Protein AF-X1GKT1-F1 (afdb_monomer_lite)

Secondary structure (DSSP, 8-state):
-HHHHHHHHHHHHHHHHT-HHHHHHHHHHHHHHSPBPTTT-SBPPEEEEESSHHHHHHHHHHHHHHHHHHSTTT-SS-SEEE--TTSTTHHHHHHHHHTT-TTSB-SSSTT---BS--EEEESSTTSSS---TT--EEEEES----HHHHHHHHHTTS---EEEEEEE-TTSPEEEEEEE----EEEESS-HHHIIIII--TT---PPPP--------PPPP-------------S--------TT--HHHHHHHHHHHHHHHH-HHHHHHH--

Radius of gyration: 21.78 Å; chains: 1; bounding box: 45×60×72 Å

Foldseek 3Di:
DVVVVVVVVQVVVVVVVVALLVLLLVLVVCLVPADADPVQRHHFAEEEAAQDLVRLVSNLVSNQVVCCVVPPPFDDSQQEDEQEPPDPCSVVQLQCQLQQQRVHHGPRDPQFRHHSHRYYYYNQPQLDDGARQRHQEYEYNHDDDDLSSVCSSVVSFPHKDWRWDWDADPVRDIDIDIDIDPGHYYHYPPCNLVCLQPPDDLVDDDDDDPPDDDDDDDDDDDDDDDDHDPDDDDPPDDDDDDADPVGGPSVVSVVVVVVVVCVVDPVNVVVVVD

Structure (mmCIF, N/CA/C/O backbone):
data_AF-X1GKT1-F1
#
_entry.id   AF-X1GKT1-F1
#
loop_
_atom_site.group_PDB
_atom_site.id
_atom_site.type_symbol
_atom_site.label_atom_id
_atom_site.label_alt_id
_atom_site.label_comp_id
_atom_site.label_asym_id
_atom_site.label_entity_id
_atom_site.label_seq_id
_atom_site.pdbx_PDB_ins_code
_atom_site.Cartn_x
_atom_site.Cartn_y
_atom_site.Cartn_z
_atom_site.occupancy
_atom_site.B_iso_or_equiv
_atom_site.auth_seq_id
_atom_site.auth_comp_id
_atom_site.auth_asym_id
_atom_site.auth_atom_id
_atom_site.pdbx_PDB_model_num
ATOM 1 N N . GLY A 1 1 ? -20.012 2.040 30.438 1.00 34.22 1 GLY A N 1
ATOM 2 C CA . GLY A 1 1 ? -20.998 1.346 29.590 1.00 34.22 1 GLY A CA 1
ATOM 3 C C . GLY A 1 1 ? -20.392 1.064 28.235 1.00 34.22 1 GLY A C 1
ATOM 4 O O . GLY A 1 1 ? -19.672 0.088 28.107 1.00 34.22 1 GLY A O 1
ATOM 5 N N . GLU A 1 2 ? -20.583 1.962 27.268 1.00 31.48 2 GLU A N 1
ATOM 6 C CA . GLU A 1 2 ? -20.135 1.758 25.878 1.00 31.48 2 GLU A CA 1
ATOM 7 C C . GLU A 1 2 ? -18.631 1.995 25.640 1.00 31.48 2 GLU A C 1
ATOM 9 O O . GLU A 1 2 ? -18.023 1.291 24.837 1.00 31.48 2 GLU A O 1
ATOM 14 N N . GLU A 1 3 ? -17.988 2.934 26.348 1.00 30.09 3 GLU A N 1
ATOM 15 C CA . GLU A 1 3 ? -16.526 3.128 26.246 1.00 30.09 3 GLU A CA 1
ATOM 16 C C . GLU A 1 3 ? -15.740 1.931 26.797 1.00 30.09 3 GLU A C 1
ATOM 18 O O . GLU A 1 3 ? -14.730 1.522 26.219 1.00 30.09 3 GLU A O 1
ATOM 23 N N . GLU A 1 4 ? -16.223 1.322 27.882 1.00 27.05 4 GLU A N 1
ATOM 24 C CA . GLU A 1 4 ? -15.632 0.102 28.435 1.00 27.05 4 GLU A CA 1
ATOM 25 C C . GLU A 1 4 ? -15.823 -1.084 27.487 1.00 27.05 4 GLU A C 1
ATOM 27 O O . GLU A 1 4 ? -14.862 -1.814 27.263 1.00 27.05 4 GLU A O 1
ATOM 32 N N . GLU A 1 5 ? -16.993 -1.240 26.854 1.00 31.14 5 GLU A N 1
ATOM 33 C CA . GLU A 1 5 ? -17.226 -2.287 25.847 1.00 31.14 5 GLU A CA 1
ATOM 34 C C . GLU A 1 5 ? -16.368 -2.103 24.591 1.00 31.14 5 GLU A C 1
ATOM 36 O O . GLU A 1 5 ? -15.750 -3.072 24.148 1.00 31.14 5 GLU A O 1
ATOM 41 N N . LYS A 1 6 ? -16.243 -0.878 24.053 1.00 39.00 6 LYS A N 1
ATOM 42 C CA . LYS A 1 6 ? -15.355 -0.571 22.912 1.00 39.00 6 LYS A CA 1
ATOM 43 C C . LYS A 1 6 ? -13.894 -0.890 23.245 1.00 39.00 6 LYS A C 1
ATOM 45 O O . LYS A 1 6 ? -13.207 -1.541 22.457 1.00 39.00 6 LYS A O 1
ATOM 50 N N . THR A 1 7 ? -13.437 -0.517 24.442 1.00 36.69 7 THR A N 1
ATOM 51 C CA . THR A 1 7 ? -12.064 -0.779 24.907 1.00 36.69 7 THR A CA 1
ATOM 52 C C . THR A 1 7 ? -11.816 -2.271 25.164 1.00 36.69 7 THR A C 1
ATOM 54 O O . THR A 1 7 ? -10.719 -2.776 24.907 1.00 36.69 7 THR A O 1
ATOM 57 N N . TYR A 1 8 ? -12.820 -3.000 25.659 1.00 32.75 8 TYR A N 1
ATOM 58 C CA . TYR A 1 8 ? -12.739 -4.441 25.914 1.00 32.75 8 TYR A CA 1
ATOM 59 C C . TYR A 1 8 ? -12.734 -5.245 24.605 1.00 32.75 8 TYR A C 1
ATOM 61 O O . TYR A 1 8 ? -11.872 -6.105 24.420 1.00 32.75 8 TYR A O 1
ATOM 69 N N . PHE A 1 9 ? -13.605 -4.896 23.648 1.00 45.38 9 PHE A N 1
ATOM 70 C CA . PHE A 1 9 ? -13.608 -5.473 22.298 1.00 45.38 9 PHE A CA 1
ATOM 71 C C . PHE A 1 9 ? -12.284 -5.226 21.570 1.00 45.38 9 PHE A C 1
ATOM 73 O O . PHE A 1 9 ? -11.732 -6.149 20.971 1.00 45.38 9 PHE A O 1
ATOM 80 N N . GLN A 1 10 ? -11.737 -4.012 21.664 1.00 48.56 10 GLN A N 1
ATOM 81 C CA . GLN A 1 10 ? -10.450 -3.664 21.068 1.00 48.56 10 GLN A CA 1
ATOM 82 C C . GLN A 1 10 ? -9.305 -4.519 21.640 1.00 48.56 10 GLN A C 1
ATOM 84 O O . GLN A 1 10 ? -8.521 -5.091 20.881 1.00 48.56 10 GLN A O 1
ATOM 89 N N . LYS A 1 11 ? -9.245 -4.689 22.968 1.00 49.41 11 LYS A N 1
ATOM 90 C CA . LYS A 1 11 ? -8.195 -5.476 23.640 1.00 49.41 11 LYS A CA 1
ATOM 91 C C . LYS A 1 11 ? -8.243 -6.968 23.303 1.00 49.41 11 LYS A C 1
ATOM 93 O O . LYS A 1 11 ? -7.186 -7.579 23.133 1.00 49.41 11 LYS A O 1
ATOM 98 N N . ASP A 1 12 ? -9.429 -7.562 23.186 1.00 50.38 12 ASP A N 1
ATOM 99 C CA . ASP A 1 12 ? -9.563 -8.988 22.861 1.00 50.38 12 ASP A CA 1
ATOM 100 C C . ASP A 1 12 ? -9.322 -9.297 21.373 1.00 50.38 12 ASP A C 1
ATOM 102 O O . ASP A 1 12 ? -8.771 -10.355 21.043 1.00 50.38 12 ASP A O 1
ATOM 106 N N . PHE A 1 13 ? -9.652 -8.368 20.467 1.00 55.66 13 PHE A N 1
ATOM 107 C CA . PHE A 1 13 ? -9.314 -8.488 19.042 1.00 55.66 13 PHE A CA 1
ATOM 108 C C . PHE A 1 13 ? -7.816 -8.320 18.785 1.00 55.66 13 PHE A C 1
ATOM 110 O O . PHE A 1 13 ? -7.226 -9.125 18.060 1.00 55.66 13 PHE A O 1
ATOM 117 N N . GLU A 1 14 ? -7.178 -7.337 19.427 1.00 54.72 14 GLU A N 1
ATOM 118 C CA . GLU A 1 14 ? -5.726 -7.168 19.361 1.00 54.72 14 GLU A CA 1
ATOM 119 C C . GLU A 1 14 ? -5.010 -8.422 19.895 1.00 54.72 14 GLU A C 1
ATOM 121 O O . GLU A 1 14 ? -4.092 -8.924 19.245 1.00 54.72 14 GLU A O 1
ATOM 126 N N . ARG A 1 15 ? -5.495 -9.019 20.999 1.00 53.88 15 ARG A N 1
ATOM 127 C CA . ARG A 1 15 ? -4.959 -10.264 21.592 1.00 53.88 15 ARG A CA 1
ATOM 128 C C . ARG A 1 15 ? -4.928 -11.462 20.640 1.00 53.88 15 ARG A C 1
ATOM 130 O O . ARG A 1 15 ? -3.944 -12.202 20.656 1.00 53.88 15 ARG A O 1
ATOM 137 N N . LYS A 1 16 ? -5.956 -11.670 19.809 1.00 52.88 16 LYS A N 1
ATOM 138 C CA . LYS A 1 16 ? -6.008 -12.812 18.870 1.00 52.88 16 LYS A CA 1
ATOM 139 C C . LYS A 1 16 ? -4.954 -12.729 17.760 1.00 52.88 16 LYS A C 1
ATOM 141 O O . LYS A 1 16 ? -4.385 -13.757 17.397 1.00 52.88 16 LYS A O 1
ATOM 146 N N . PHE A 1 17 ? -4.629 -11.529 17.281 1.00 55.12 17 PHE A N 1
ATOM 147 C CA . PHE A 1 17 ? -3.660 -11.316 16.195 1.00 55.12 17 PHE A CA 1
ATOM 148 C C . PHE A 1 17 ? -2.211 -11.106 16.668 1.00 55.12 17 PHE A C 1
ATOM 150 O O . PHE A 1 17 ? -1.304 -11.001 15.848 1.00 55.12 17 PHE A O 1
ATOM 157 N N . TYR A 1 18 ? -1.926 -11.164 17.975 1.00 59.66 18 TYR A N 1
ATOM 158 C CA . TYR A 1 18 ? -0.549 -11.413 18.436 1.00 59.66 18 TYR A CA 1
ATOM 159 C C . TYR A 1 18 ? -0.081 -12.848 18.149 1.00 59.66 18 TYR A C 1
ATOM 161 O O . TYR A 1 18 ? 1.118 -13.125 18.244 1.00 59.66 18 TYR A O 1
ATOM 169 N N . SER A 1 19 ? -1.001 -13.750 17.784 1.00 73.38 19 SER A N 1
ATOM 170 C CA . SER A 1 19 ? -0.673 -15.108 17.364 1.00 73.38 19 SER A CA 1
ATOM 171 C C . SER A 1 19 ? 0.151 -15.089 16.079 1.00 73.38 19 SER A C 1
ATOM 173 O O . SER A 1 19 ? -0.310 -14.677 15.013 1.00 73.38 19 SER A O 1
ATOM 175 N N . GLU A 1 20 ? 1.378 -15.593 16.176 1.00 79.50 20 GLU A N 1
ATOM 176 C CA . GLU A 1 20 ? 2.305 -15.725 15.053 1.00 79.50 20 GLU A CA 1
ATOM 177 C C . GLU A 1 20 ? 1.688 -16.517 13.890 1.00 79.50 20 GLU A C 1
ATOM 179 O O . GLU A 1 20 ? 1.839 -16.148 12.727 1.00 79.50 20 GLU A O 1
ATOM 184 N N . LYS A 1 21 ? 0.911 -17.561 14.209 1.00 83.44 21 LYS A N 1
ATOM 185 C CA . LYS A 1 21 ? 0.227 -18.403 13.222 1.00 83.44 21 LYS A CA 1
ATOM 186 C C . LYS A 1 21 ? -0.778 -17.605 12.394 1.00 83.44 21 LYS A C 1
ATOM 188 O O . LYS A 1 21 ? -0.824 -17.774 11.180 1.00 83.44 21 LYS A O 1
ATOM 193 N N . THR A 1 22 ? -1.556 -16.736 13.034 1.00 84.62 22 THR A N 1
ATOM 194 C CA . THR A 1 22 ? -2.567 -15.926 12.348 1.00 84.62 22 THR A CA 1
ATOM 195 C C . THR A 1 22 ? -1.899 -14.918 11.418 1.00 84.62 22 THR A C 1
ATOM 197 O O . THR A 1 22 ? -2.233 -14.865 10.238 1.00 84.62 22 THR A O 1
ATOM 200 N N . ASN A 1 23 ? -0.877 -14.205 11.900 1.00 89.81 23 ASN A N 1
ATOM 201 C CA . ASN A 1 23 ? -0.109 -13.259 11.081 1.00 89.81 23 ASN A CA 1
ATOM 202 C C . ASN A 1 23 ? 0.565 -13.932 9.884 1.00 89.81 23 ASN A C 1
ATOM 204 O O . ASN A 1 23 ? 0.586 -13.376 8.786 1.00 89.81 23 ASN A O 1
ATOM 208 N N . ARG A 1 24 ? 1.048 -15.164 10.065 1.00 91.38 24 ARG A N 1
ATOM 209 C CA . ARG A 1 24 ? 1.601 -15.963 8.974 1.00 91.38 24 ARG A CA 1
ATOM 210 C C . ARG A 1 24 ? 0.553 -16.278 7.909 1.00 91.38 24 ARG A C 1
ATOM 212 O O . ARG A 1 24 ? 0.827 -16.065 6.732 1.00 91.38 24 ARG A O 1
ATOM 219 N N . THR A 1 25 ? -0.640 -16.716 8.312 1.00 90.44 25 THR A N 1
ATOM 220 C CA . THR A 1 25 ? -1.766 -16.957 7.394 1.00 90.44 25 THR A CA 1
ATOM 221 C C . THR A 1 25 ? -2.161 -15.683 6.645 1.00 90.44 25 THR A C 1
ATOM 223 O O . THR A 1 25 ? -2.368 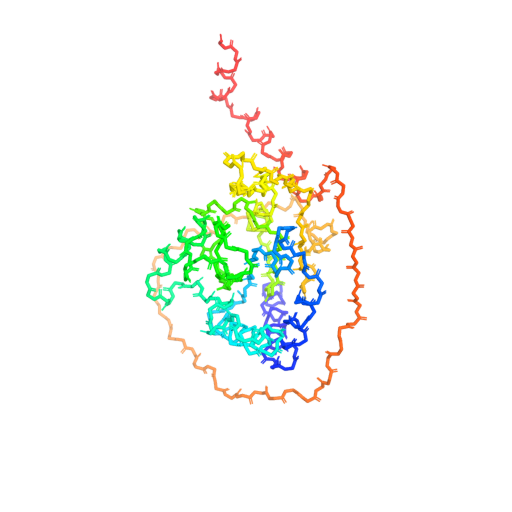-15.733 5.432 1.00 90.44 25 THR A O 1
ATOM 226 N N . LEU A 1 26 ? -2.215 -14.533 7.329 1.00 91.25 26 LEU A N 1
ATOM 227 C CA . LEU A 1 26 ? -2.498 -13.242 6.694 1.00 91.25 26 LEU A CA 1
ATOM 228 C C . LEU A 1 26 ? -1.459 -12.894 5.623 1.00 91.25 26 LEU A C 1
ATOM 230 O O . LEU A 1 26 ? -1.821 -12.554 4.498 1.00 91.25 26 LEU A O 1
ATOM 234 N N . CYS A 1 27 ? -0.170 -13.017 5.954 1.00 94.69 27 CYS A N 1
ATOM 235 C CA . CYS A 1 27 ? 0.924 -12.733 5.024 1.00 94.69 27 CYS A CA 1
ATOM 236 C C . CYS A 1 27 ? 0.896 -13.666 3.806 1.00 94.69 27 CYS A C 1
ATOM 238 O O . CYS A 1 27 ? 1.071 -13.207 2.681 1.00 94.69 27 CYS A O 1
ATOM 240 N N . GLN A 1 28 ? 0.647 -14.963 4.014 1.00 93.94 28 GLN A N 1
ATOM 241 C CA . GLN A 1 28 ? 0.515 -15.935 2.923 1.00 93.94 28 GLN A CA 1
ATOM 242 C C . GLN A 1 28 ? -0.663 -15.590 2.011 1.00 93.94 28 GLN A C 1
ATOM 244 O O . GLN A 1 28 ? -0.495 -15.498 0.800 1.00 93.94 28 GLN A O 1
ATOM 249 N N . THR A 1 29 ? -1.823 -15.298 2.598 1.00 93.25 29 THR A N 1
ATOM 250 C CA . THR A 1 29 ? -3.032 -14.926 1.848 1.00 93.25 29 THR A CA 1
ATOM 251 C C . THR A 1 29 ? -2.813 -13.664 1.023 1.00 93.25 29 THR A C 1
ATOM 253 O O . THR A 1 29 ? -3.195 -13.613 -0.146 1.00 93.25 29 THR A O 1
ATOM 256 N N . PHE A 1 30 ? -2.158 -12.657 1.607 1.00 96.00 30 PHE A N 1
ATOM 257 C CA . PHE A 1 30 ? -1.770 -11.447 0.893 1.00 96.00 30 PHE A CA 1
ATOM 258 C C . PHE A 1 30 ? -0.879 -11.777 -0.314 1.00 96.00 30 PHE A C 1
ATOM 260 O O . PHE A 1 30 ? -1.222 -11.400 -1.430 1.00 96.00 30 PHE A O 1
ATOM 267 N N . LEU A 1 31 ? 0.213 -12.526 -0.127 1.00 95.00 31 LEU A N 1
ATOM 268 C CA . LEU A 1 31 ? 1.138 -12.865 -1.218 1.00 95.00 31 LEU A CA 1
ATOM 269 C C . LEU A 1 31 ? 0.480 -13.697 -2.330 1.00 95.00 31 LEU A C 1
ATOM 271 O O . LEU A 1 31 ? 0.786 -13.503 -3.503 1.00 95.00 31 LEU A O 1
ATOM 275 N N . GLU A 1 32 ? -0.439 -14.599 -1.985 1.00 94.19 32 GLU A N 1
ATOM 276 C CA . GLU A 1 32 ? -1.143 -15.453 -2.951 1.00 94.19 32 GLU A CA 1
ATOM 277 C C . GLU A 1 32 ? -2.168 -14.692 -3.800 1.00 94.19 32 GLU A C 1
ATOM 279 O O . GLU A 1 32 ? -2.423 -15.058 -4.950 1.00 94.19 32 GLU A O 1
ATOM 284 N N . LYS A 1 33 ? -2.800 -13.660 -3.233 1.00 95.06 33 LYS A N 1
ATOM 285 C CA . LYS A 1 33 ? -3.954 -12.979 -3.842 1.00 95.06 33 LYS A CA 1
ATOM 286 C C . LYS A 1 33 ? -3.663 -11.557 -4.307 1.00 95.06 33 LYS A C 1
ATOM 288 O O . LYS A 1 33 ? -4.510 -10.983 -5.005 1.00 95.06 33 LYS A O 1
ATOM 293 N N . ALA A 1 34 ? -2.524 -10.991 -3.921 1.00 96.88 34 ALA A N 1
ATOM 294 C CA . ALA A 1 34 ? -2.100 -9.659 -4.320 1.00 96.88 34 ALA A CA 1
ATOM 295 C C . ALA A 1 34 ? -2.051 -9.528 -5.845 1.00 96.88 34 ALA A C 1
ATOM 297 O O . ALA A 1 34 ? -1.655 -10.441 -6.573 1.00 96.88 34 ALA A O 1
ATOM 298 N N . LEU A 1 35 ? -2.460 -8.357 -6.327 1.00 97.25 35 LEU A N 1
ATOM 299 C CA . LEU A 1 35 ? -2.191 -7.946 -7.691 1.00 97.25 35 LEU A CA 1
ATOM 300 C C . LEU A 1 35 ? -0.686 -7.851 -7.894 1.00 97.25 35 LEU A C 1
ATOM 302 O O . LEU A 1 35 ? 0.062 -7.399 -7.019 1.00 97.25 35 LEU A O 1
ATOM 306 N N . LYS A 1 36 ? -0.273 -8.289 -9.073 1.00 97.00 36 LYS A N 1
ATOM 307 C CA . LYS A 1 36 ? 1.110 -8.283 -9.516 1.00 97.00 36 LYS A CA 1
ATOM 308 C C . LYS A 1 36 ? 1.381 -7.039 -10.342 1.00 97.00 36 LYS A C 1
ATOM 310 O O . LYS A 1 36 ? 0.466 -6.492 -10.956 1.00 97.00 36 LYS A O 1
ATOM 315 N N . ASP A 1 37 ? 2.632 -6.612 -10.343 1.00 96.25 37 ASP A N 1
ATOM 316 C CA . ASP A 1 37 ? 3.121 -5.620 -11.286 1.00 96.25 37 ASP A CA 1
ATOM 317 C C . ASP A 1 37 ? 2.907 -6.154 -12.714 1.00 96.25 37 ASP A C 1
ATOM 319 O O . ASP A 1 37 ? 3.326 -7.281 -13.004 1.00 96.25 37 ASP A O 1
ATOM 323 N N . PRO A 1 38 ? 2.215 -5.411 -13.592 1.00 95.50 38 PRO A N 1
ATOM 324 C CA . PRO A 1 38 ? 1.858 -5.915 -14.913 1.00 95.50 38 PRO A CA 1
ATOM 325 C C . PRO A 1 38 ? 3.066 -6.093 -15.839 1.00 95.50 38 PRO A C 1
ATOM 327 O O . PRO A 1 38 ? 2.970 -6.854 -16.798 1.00 95.50 38 PRO A O 1
ATOM 330 N N . LEU A 1 39 ? 4.188 -5.420 -15.564 1.00 94.44 39 LEU A N 1
ATOM 331 C CA . LEU A 1 39 ? 5.384 -5.461 -16.404 1.00 94.44 39 LEU A CA 1
ATOM 332 C C . LEU A 1 39 ? 6.403 -6.498 -15.922 1.00 94.44 39 LEU A C 1
ATOM 334 O O . LEU A 1 39 ? 7.129 -7.060 -16.742 1.00 94.44 39 LEU A O 1
ATOM 338 N N . THR A 1 40 ? 6.471 -6.769 -14.614 1.00 94.19 40 THR A N 1
ATOM 339 C CA . THR A 1 40 ? 7.451 -7.717 -14.046 1.00 94.19 40 THR A CA 1
ATOM 340 C C . THR A 1 40 ? 6.853 -9.019 -13.524 1.00 94.19 40 THR A C 1
ATOM 342 O O . THR A 1 40 ? 7.574 -10.002 -13.360 1.00 94.19 40 THR A O 1
ATOM 345 N N . GLY A 1 41 ? 5.551 -9.055 -13.232 1.00 93.69 41 GLY A N 1
ATOM 346 C CA . GLY A 1 41 ? 4.884 -10.208 -12.623 1.00 93.69 41 GLY A CA 1
ATOM 347 C C . GLY A 1 41 ? 5.237 -10.449 -11.147 1.00 93.69 41 GLY A C 1
ATOM 348 O O . GLY A 1 41 ? 4.752 -11.420 -10.554 1.00 93.69 41 GLY A O 1
ATOM 349 N N . GLU A 1 42 ? 6.054 -9.589 -10.531 1.00 94.69 42 GLU A N 1
ATOM 350 C CA . GLU A 1 42 ? 6.296 -9.597 -9.085 1.00 94.69 42 GLU A CA 1
ATOM 351 C C . GLU A 1 42 ? 5.093 -9.006 -8.330 1.00 94.69 42 GLU A C 1
ATOM 353 O O . GLU A 1 42 ? 4.163 -8.484 -8.942 1.00 94.69 42 GLU A O 1
ATOM 358 N N . ILE A 1 43 ? 5.066 -9.080 -6.997 1.00 97.25 43 ILE A N 1
ATOM 359 C CA . ILE A 1 43 ? 3.984 -8.453 -6.218 1.00 97.25 43 ILE A CA 1
ATOM 360 C C . ILE A 1 43 ? 3.939 -6.949 -6.519 1.00 97.25 43 ILE A C 1
ATOM 362 O O . ILE A 1 43 ? 4.959 -6.266 -6.473 1.00 97.25 43 ILE A O 1
ATOM 366 N N . GLY A 1 44 ? 2.761 -6.417 -6.842 1.00 97.00 44 GLY A N 1
ATOM 367 C CA . GLY A 1 44 ? 2.567 -4.985 -7.058 1.00 97.00 44 GLY A CA 1
ATOM 368 C C . GLY A 1 44 ? 2.916 -4.175 -5.809 1.00 97.00 44 GLY A C 1
ATOM 369 O O . GLY A 1 44 ? 2.852 -4.702 -4.695 1.00 97.00 44 GLY A O 1
ATOM 370 N N . LYS A 1 45 ? 3.267 -2.893 -5.954 1.00 97.31 45 LYS A N 1
ATOM 371 C CA . LYS A 1 45 ? 3.566 -2.069 -4.775 1.00 97.31 45 LYS A CA 1
ATOM 372 C C . LYS A 1 45 ? 2.379 -2.021 -3.826 1.00 97.31 45 LYS A C 1
ATOM 374 O O . LYS A 1 45 ? 1.226 -1.877 -4.240 1.00 97.31 45 LYS A O 1
ATOM 379 N N . SER A 1 46 ? 2.688 -2.202 -2.550 1.00 97.88 46 SER A N 1
ATOM 380 C CA . SER A 1 46 ? 1.701 -2.491 -1.527 1.00 97.88 46 SER A CA 1
ATOM 381 C C . SER A 1 46 ? 1.986 -1.750 -0.231 1.00 97.88 46 SER A C 1
ATOM 383 O O . SER A 1 46 ? 3.144 -1.589 0.157 1.00 97.88 46 SER A O 1
ATOM 385 N N . ILE A 1 47 ? 0.927 -1.346 0.467 1.00 97.25 47 ILE A N 1
ATOM 386 C CA . ILE A 1 47 ? 1.020 -0.766 1.813 1.00 97.25 47 ILE A CA 1
ATOM 387 C C . ILE A 1 47 ? 0.199 -1.622 2.771 1.00 97.25 47 ILE A C 1
ATOM 389 O O . ILE A 1 47 ? -0.966 -1.921 2.505 1.00 97.25 47 ILE A O 1
ATOM 393 N N . ILE A 1 48 ? 0.803 -2.007 3.892 1.00 97.06 48 ILE A N 1
ATOM 394 C CA . ILE A 1 48 ? 0.148 -2.765 4.958 1.00 97.06 48 ILE A CA 1
ATOM 395 C C . ILE A 1 48 ? 0.068 -1.895 6.208 1.00 97.06 48 ILE A C 1
ATOM 397 O O . ILE A 1 48 ? 1.089 -1.417 6.701 1.00 97.06 48 ILE A O 1
ATOM 401 N N . PHE A 1 49 ? -1.142 -1.717 6.729 1.00 94.56 49 PHE A N 1
ATOM 402 C CA . PHE A 1 49 ? -1.423 -0.957 7.940 1.00 94.56 49 PHE A CA 1
ATOM 403 C C . PHE A 1 49 ? -1.587 -1.902 9.132 1.00 94.56 49 PHE A C 1
ATOM 405 O O . PHE A 1 49 ? -2.552 -2.662 9.215 1.00 94.56 49 PHE A O 1
ATOM 412 N N . CYS A 1 50 ? -0.644 -1.846 10.067 1.00 92.62 50 CYS A N 1
ATOM 413 C CA . CYS A 1 50 ? -0.577 -2.681 11.261 1.00 92.62 50 CYS A CA 1
ATOM 414 C C . CYS A 1 50 ? -1.012 -1.923 12.522 1.00 92.62 50 CYS A C 1
ATOM 416 O O . CYS A 1 50 ? -0.945 -0.698 12.600 1.00 92.62 50 CYS A O 1
ATOM 418 N N . VAL A 1 51 ? -1.410 -2.679 13.548 1.00 88.75 51 VAL A N 1
ATOM 419 C CA . VAL A 1 51 ? -1.876 -2.150 14.848 1.00 88.75 51 VAL A CA 1
ATOM 420 C C . VAL A 1 51 ? -0.799 -1.343 15.586 1.00 88.75 51 VAL A C 1
ATOM 422 O O . VAL A 1 51 ? -1.082 -0.295 16.155 1.00 88.75 51 VAL A O 1
ATOM 425 N N . SER A 1 52 ? 0.443 -1.830 15.597 1.00 89.62 52 SER A N 1
ATOM 426 C CA . SER A 1 52 ? 1.549 -1.239 16.358 1.00 89.62 52 SER A CA 1
ATOM 427 C C . SER A 1 52 ? 2.878 -1.399 15.627 1.00 89.62 52 SER A C 1
ATOM 429 O O . SER A 1 52 ? 2.992 -2.200 14.700 1.00 89.62 52 SER A O 1
ATOM 431 N N . GLN A 1 53 ? 3.906 -0.669 16.065 1.00 90.69 53 GLN A N 1
ATOM 432 C CA . GLN A 1 53 ? 5.254 -0.760 15.490 1.00 90.69 53 GLN A CA 1
ATOM 433 C C . GLN A 1 53 ? 5.847 -2.167 15.655 1.00 90.69 53 GLN A C 1
ATOM 435 O O . GLN A 1 53 ? 6.428 -2.711 14.722 1.00 90.69 53 GLN A O 1
ATOM 440 N N . ASN A 1 54 ? 5.613 -2.807 16.805 1.00 90.81 54 ASN A N 1
ATOM 441 C CA . ASN A 1 54 ? 6.034 -4.190 17.042 1.00 90.81 54 ASN A CA 1
ATOM 442 C C . ASN A 1 54 ? 5.323 -5.167 16.101 1.00 90.81 54 ASN A C 1
ATOM 444 O O . ASN A 1 54 ? 5.932 -6.116 15.611 1.00 90.81 54 ASN A O 1
ATOM 448 N N . HIS A 1 55 ? 4.035 -4.939 15.833 1.00 90.75 55 HIS A N 1
ATOM 449 C CA . HIS A 1 55 ? 3.301 -5.738 14.859 1.00 90.75 55 HIS A CA 1
ATOM 450 C C . HIS A 1 55 ? 3.855 -5.520 13.441 1.00 90.75 55 HIS A C 1
ATOM 452 O O . HIS A 1 55 ? 4.131 -6.495 12.748 1.00 90.75 55 HIS A O 1
ATOM 458 N N . ALA A 1 56 ? 4.115 -4.268 13.050 1.00 94.00 56 ALA A N 1
ATOM 459 C CA . ALA A 1 56 ? 4.719 -3.936 11.762 1.00 94.00 56 ALA A CA 1
ATOM 460 C C . ALA A 1 56 ? 6.083 -4.619 11.566 1.00 94.00 56 ALA A C 1
ATOM 462 O O . ALA A 1 56 ? 6.339 -5.181 10.502 1.00 94.00 56 ALA A O 1
ATOM 463 N N . SER A 1 57 ? 6.923 -4.648 12.602 1.00 94.62 57 SER A N 1
ATOM 464 C CA . SER A 1 57 ? 8.213 -5.347 12.583 1.00 94.62 57 SER A CA 1
ATOM 465 C C . SER A 1 57 ? 8.052 -6.849 12.322 1.00 94.62 57 SER A C 1
ATOM 467 O O . SER A 1 57 ? 8.668 -7.392 11.404 1.00 94.62 57 SER A O 1
ATOM 469 N N . LYS A 1 58 ? 7.140 -7.515 13.047 1.00 94.25 58 LYS A N 1
ATOM 470 C CA . LYS A 1 58 ? 6.854 -8.950 12.863 1.00 94.25 58 LYS A CA 1
ATOM 471 C C . LYS A 1 58 ? 6.341 -9.267 11.458 1.00 94.25 58 LYS A C 1
ATOM 473 O O . LYS A 1 58 ? 6.812 -10.214 10.839 1.00 94.25 58 LYS A O 1
ATOM 478 N N . ILE A 1 59 ? 5.400 -8.474 10.946 1.00 95.81 59 ILE A N 1
ATOM 479 C CA . ILE A 1 59 ? 4.855 -8.650 9.591 1.00 95.81 59 ILE A CA 1
ATOM 480 C C . ILE A 1 59 ? 5.944 -8.436 8.538 1.00 95.81 59 ILE A C 1
ATOM 482 O O . ILE A 1 59 ? 6.066 -9.235 7.613 1.00 95.81 59 ILE A O 1
ATOM 486 N N . THR A 1 60 ? 6.786 -7.415 8.712 1.00 97.06 60 THR A N 1
ATOM 487 C C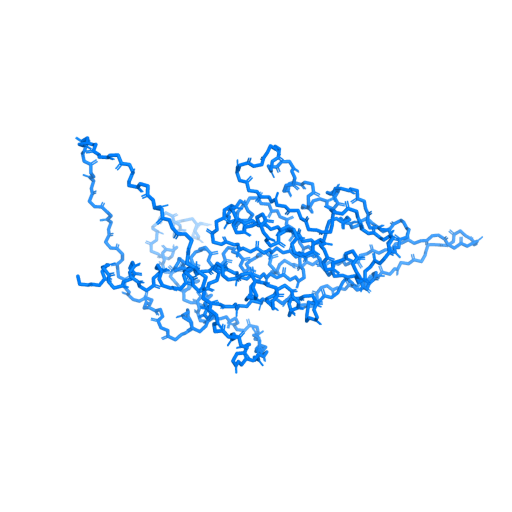A . THR A 1 60 ? 7.935 -7.150 7.833 1.00 97.06 60 THR A CA 1
ATOM 488 C C . THR A 1 60 ? 8.877 -8.349 7.781 1.00 97.06 60 THR A C 1
ATOM 490 O O . THR A 1 60 ? 9.256 -8.791 6.696 1.00 97.06 60 THR A O 1
ATOM 493 N N . GLN A 1 61 ? 9.222 -8.917 8.938 1.00 96.44 61 GLN A N 1
ATOM 494 C CA . GLN A 1 61 ? 10.065 -10.107 9.010 1.00 96.44 61 GLN A CA 1
ATOM 495 C C . GLN A 1 61 ? 9.415 -11.300 8.293 1.00 96.44 61 GLN A C 1
ATOM 497 O O . GLN A 1 61 ? 10.033 -11.896 7.412 1.00 96.44 61 GLN A O 1
ATOM 502 N N . MET A 1 62 ? 8.154 -11.613 8.608 1.00 95.88 62 MET A N 1
ATOM 503 C CA . MET A 1 62 ? 7.438 -12.744 8.004 1.00 95.88 62 MET A CA 1
ATOM 504 C C . MET A 1 62 ? 7.336 -12.625 6.481 1.00 95.88 62 MET A C 1
ATOM 506 O O . MET A 1 62 ? 7.531 -13.611 5.771 1.00 95.88 62 MET A O 1
ATOM 510 N N . LEU A 1 63 ? 7.047 -11.430 5.964 1.00 97.38 63 LEU A N 1
ATOM 511 C CA . LEU A 1 63 ? 6.966 -11.192 4.525 1.00 97.38 63 LEU A CA 1
ATOM 512 C C . LEU A 1 63 ? 8.313 -11.385 3.840 1.00 97.38 63 LEU A C 1
ATOM 514 O O . LEU A 1 63 ? 8.353 -12.008 2.785 1.00 97.38 63 LEU A O 1
ATOM 518 N N . ASN A 1 64 ? 9.407 -10.912 4.438 1.00 97.44 64 ASN A N 1
ATOM 519 C CA . ASN A 1 64 ? 10.743 -11.132 3.887 1.00 97.44 64 ASN A CA 1
ATOM 520 C C . ASN A 1 64 ? 11.137 -12.616 3.908 1.00 97.44 64 ASN A C 1
ATOM 522 O O . ASN A 1 64 ? 11.675 -13.110 2.921 1.00 97.44 64 ASN A O 1
ATOM 526 N N . GLU A 1 65 ? 10.817 -13.358 4.971 1.00 95.81 65 GLU A N 1
ATOM 527 C CA . GLU A 1 65 ? 11.058 -14.807 5.031 1.00 95.81 65 GLU A CA 1
ATOM 528 C C . GLU A 1 65 ? 10.264 -15.577 3.964 1.00 95.81 65 GLU A C 1
ATOM 530 O O . GLU A 1 65 ? 10.777 -16.514 3.348 1.00 95.81 65 GLU A O 1
ATOM 535 N N . LEU A 1 66 ? 9.002 -15.199 3.739 1.00 94.44 66 LEU A N 1
ATOM 536 C CA . LEU A 1 66 ? 8.159 -15.793 2.699 1.00 94.44 66 LEU A CA 1
ATOM 537 C C . LEU A 1 66 ? 8.645 -15.406 1.297 1.00 94.44 66 LEU A C 1
ATOM 539 O O . LEU A 1 66 ? 8.715 -16.265 0.415 1.00 94.44 66 LEU A O 1
ATOM 543 N N . ALA A 1 67 ? 9.026 -14.145 1.094 1.00 94.44 67 ALA A N 1
ATOM 544 C CA . ALA A 1 67 ? 9.547 -13.653 -0.173 1.00 94.44 67 ALA A CA 1
ATOM 545 C C . ALA A 1 67 ? 10.883 -14.306 -0.527 1.00 94.44 67 ALA A C 1
ATOM 547 O O . ALA A 1 67 ? 11.055 -14.713 -1.668 1.00 94.44 67 ALA A O 1
ATOM 548 N N . HIS A 1 68 ? 11.782 -14.498 0.439 1.00 93.62 68 HIS A N 1
ATOM 549 C CA . HIS A 1 68 ? 13.051 -15.193 0.220 1.00 93.62 68 HIS A CA 1
ATOM 550 C C . HIS A 1 68 ? 12.846 -16.635 -0.271 1.00 93.62 68 HIS A C 1
ATOM 552 O O . HIS A 1 68 ? 13.572 -17.098 -1.143 1.00 93.62 68 HIS A O 1
ATOM 558 N N . LYS A 1 69 ? 11.814 -17.325 0.236 1.00 91.88 69 LYS A N 1
ATOM 559 C CA . LYS A 1 69 ? 11.434 -18.676 -0.218 1.00 91.88 69 LYS A CA 1
ATOM 560 C C . LYS A 1 69 ? 10.759 -18.688 -1.589 1.00 91.88 69 LYS A C 1
ATOM 562 O O . LYS A 1 69 ? 10.900 -19.658 -2.321 1.00 91.88 69 LYS A O 1
ATOM 567 N N . THR A 1 70 ? 9.985 -17.654 -1.906 1.00 90.56 70 THR A N 1
ATOM 568 C CA . THR A 1 70 ? 9.182 -17.593 -3.142 1.00 90.56 70 THR A CA 1
ATOM 569 C C . THR A 1 70 ? 9.986 -17.054 -4.327 1.00 90.56 70 THR A C 1
ATOM 571 O O . THR A 1 70 ? 9.794 -17.482 -5.460 1.00 90.56 70 THR A O 1
ATOM 574 N N . TYR A 1 71 ? 10.892 -16.116 -4.063 1.00 91.44 71 TYR A N 1
ATOM 575 C CA . TYR A 1 71 ? 11.669 -15.365 -5.042 1.00 91.44 71 TYR A CA 1
ATOM 576 C C . TYR A 1 71 ? 13.167 -15.538 -4.760 1.00 91.44 71 TYR A C 1
ATOM 578 O O . TYR A 1 71 ? 13.868 -14.599 -4.366 1.00 91.44 71 TYR A O 1
ATOM 586 N N . GLU A 1 72 ? 13.647 -16.769 -4.932 1.00 89.25 72 GLU A N 1
ATOM 587 C CA . GLU A 1 72 ? 15.030 -17.148 -4.644 1.00 89.25 72 GLU A CA 1
ATOM 588 C C . GLU A 1 72 ? 16.028 -16.263 -5.416 1.00 89.25 72 GLU A C 1
ATOM 590 O O . GLU A 1 72 ? 15.908 -16.050 -6.624 1.00 89.25 72 GLU A O 1
ATOM 595 N N . GLY A 1 73 ? 16.993 -15.683 -4.695 1.00 89.44 73 GLY A N 1
ATOM 596 C CA . GLY A 1 73 ? 18.030 -14.814 -5.263 1.00 89.44 73 GLY A CA 1
ATOM 597 C C . GLY A 1 73 ? 17.574 -13.416 -5.710 1.00 89.44 73 GLY A C 1
ATOM 598 O O . GLY A 1 73 ? 18.399 -12.653 -6.209 1.00 89.44 73 GLY A O 1
ATOM 599 N N . LYS A 1 74 ? 16.294 -13.048 -5.539 1.00 91.62 74 LYS A N 1
ATOM 600 C CA . LYS A 1 74 ? 15.769 -11.732 -5.962 1.00 91.62 74 LYS A CA 1
ATOM 601 C C . LYS A 1 74 ? 15.730 -10.692 -4.843 1.00 91.62 74 LYS A C 1
ATOM 603 O O . LYS A 1 74 ? 16.056 -9.530 -5.093 1.00 91.62 74 LYS A O 1
ATOM 608 N N . TYR A 1 75 ? 15.379 -11.111 -3.628 1.00 93.38 75 TYR A N 1
ATOM 609 C CA . TYR A 1 75 ? 15.278 -10.232 -2.458 1.00 93.38 75 TYR A CA 1
ATOM 610 C C . TYR A 1 75 ? 16.225 -10.664 -1.336 1.00 93.38 75 TYR A C 1
ATOM 612 O O . TYR A 1 75 ? 16.442 -11.856 -1.103 1.00 93.38 75 TYR A O 1
ATOM 620 N N . SER A 1 76 ? 16.749 -9.676 -0.614 1.00 91.44 76 SER A N 1
ATOM 621 C CA . SER A 1 76 ? 17.667 -9.837 0.517 1.00 91.44 76 SER A CA 1
ATOM 622 C C . SER A 1 76 ? 17.173 -9.014 1.707 1.00 91.44 76 SER A C 1
ATOM 624 O O . SER A 1 76 ? 17.793 -8.026 2.095 1.00 91.44 76 SER A O 1
ATOM 626 N N . SER A 1 77 ? 16.025 -9.414 2.264 1.00 92.62 77 SER A N 1
ATOM 627 C CA . SER A 1 77 ? 15.322 -8.699 3.347 1.00 92.62 77 SER A CA 1
ATOM 628 C C . SER A 1 77 ? 14.883 -7.271 2.994 1.00 92.62 77 SER A C 1
ATOM 630 O O . SER A 1 77 ? 14.666 -6.441 3.871 1.00 92.62 77 SER A O 1
ATOM 632 N N . ASP A 1 78 ? 14.738 -6.996 1.701 1.00 95.38 78 ASP A N 1
ATOM 633 C CA . ASP A 1 78 ? 14.334 -5.715 1.126 1.00 95.38 78 ASP A CA 1
ATOM 634 C C . ASP A 1 78 ? 12.999 -5.805 0.371 1.00 95.38 78 ASP A C 1
ATOM 636 O O . ASP A 1 78 ? 12.570 -4.828 -0.236 1.00 95.38 78 ASP A O 1
ATOM 640 N N . PHE A 1 79 ? 12.312 -6.952 0.425 1.00 97.56 79 PHE A N 1
ATOM 641 C CA . PHE A 1 79 ? 10.985 -7.124 -0.170 1.00 97.56 79 PHE A CA 1
ATOM 642 C C . PHE A 1 79 ? 9.934 -6.303 0.584 1.00 97.56 79 PHE A C 1
ATOM 644 O O . PHE A 1 79 ? 9.136 -5.583 -0.026 1.00 97.56 79 PHE A O 1
ATOM 651 N N . ALA A 1 80 ? 9.947 -6.418 1.914 1.00 97.88 80 ALA A N 1
ATOM 652 C CA . ALA A 1 80 ? 9.094 -5.661 2.815 1.00 97.88 80 ALA A CA 1
ATOM 653 C C . ALA A 1 80 ? 9.942 -4.782 3.737 1.00 97.88 80 ALA A C 1
ATOM 655 O O . ALA A 1 80 ? 10.949 -5.238 4.276 1.00 97.88 80 ALA A O 1
ATOM 656 N N . VAL A 1 81 ? 9.515 -3.542 3.958 1.00 97.44 81 VAL A N 1
ATOM 657 C CA . VAL A 1 81 ? 10.222 -2.577 4.807 1.00 97.44 81 VAL A CA 1
ATOM 658 C C . VAL A 1 81 ? 9.261 -1.955 5.808 1.00 97.44 81 VAL A C 1
ATOM 660 O O . VAL A 1 81 ? 8.184 -1.478 5.443 1.00 97.44 81 VAL A O 1
ATOM 663 N N . GLN A 1 82 ? 9.675 -1.924 7.074 1.00 96.75 82 GLN A N 1
ATOM 664 C CA . GLN A 1 82 ? 8.952 -1.224 8.125 1.00 96.75 82 GLN A CA 1
ATOM 665 C C . GLN A 1 82 ? 9.171 0.286 7.989 1.00 96.75 82 GLN A C 1
ATOM 667 O O . GLN A 1 82 ? 10.291 0.770 8.115 1.00 96.75 82 GLN A O 1
ATOM 672 N N . VAL A 1 83 ? 8.088 1.034 7.789 1.00 95.12 83 VAL A N 1
ATOM 673 C CA . VAL A 1 83 ? 8.083 2.499 7.707 1.00 95.12 83 VAL A CA 1
ATOM 674 C C . VAL A 1 83 ? 7.213 3.034 8.840 1.00 95.12 83 VAL A C 1
ATOM 676 O O . VAL A 1 83 ? 6.004 3.250 8.699 1.00 95.12 83 VAL A O 1
ATOM 679 N N . THR A 1 84 ? 7.818 3.181 10.016 1.00 93.25 84 THR A N 1
ATOM 680 C CA . THR A 1 84 ? 7.155 3.670 11.232 1.00 93.25 84 THR A CA 1
ATOM 681 C C . THR A 1 84 ? 7.994 4.734 11.915 1.00 93.25 84 THR A C 1
ATOM 683 O O . THR A 1 84 ? 9.202 4.761 11.738 1.00 93.25 84 THR A O 1
ATOM 686 N N . SER A 1 85 ? 7.376 5.563 12.756 1.00 88.69 85 SER A N 1
ATOM 687 C CA . SER A 1 85 ? 8.044 6.706 13.400 1.00 88.69 85 SER A CA 1
ATOM 688 C C . SER A 1 85 ? 9.232 6.343 14.296 1.00 88.69 85 SER A C 1
ATOM 690 O O . SER A 1 85 ? 10.039 7.206 14.609 1.00 88.69 85 SER A O 1
ATOM 692 N N . SER A 1 86 ? 9.343 5.082 14.714 1.00 87.62 86 SER A N 1
ATOM 693 C CA . SER A 1 86 ? 10.489 4.549 15.456 1.00 87.62 86 SER A CA 1
ATOM 694 C C . SER A 1 86 ? 11.701 4.192 14.595 1.00 87.62 86 SER A C 1
ATOM 696 O O . SER A 1 86 ? 12.747 3.872 15.150 1.00 87.62 86 SER A O 1
ATOM 698 N N . ILE A 1 87 ? 11.547 4.144 13.271 1.00 90.31 87 ILE A N 1
ATOM 699 C CA . ILE A 1 87 ? 12.619 3.804 12.339 1.00 90.31 87 ILE A CA 1
ATOM 700 C C . ILE A 1 87 ? 13.327 5.097 11.944 1.00 90.31 87 ILE A C 1
ATOM 702 O O . ILE A 1 87 ? 12.684 6.084 11.578 1.00 90.31 87 ILE A O 1
ATOM 706 N N . GLU A 1 88 ? 14.652 5.086 12.037 1.00 91.38 88 GLU A N 1
ATOM 707 C CA . GLU A 1 88 ? 15.489 6.181 11.555 1.00 91.38 88 GLU A CA 1
ATOM 708 C C . GLU A 1 88 ? 15.251 6.393 10.053 1.00 91.38 88 GLU A C 1
ATOM 710 O O . GLU A 1 88 ? 15.038 5.441 9.306 1.00 91.38 88 GLU A O 1
ATOM 715 N N . ASP A 1 89 ? 15.199 7.651 9.620 1.00 92.12 89 ASP A N 1
ATOM 716 C CA . ASP A 1 89 ? 14.919 8.033 8.232 1.00 92.12 89 ASP A CA 1
ATOM 717 C C . ASP A 1 89 ? 13.578 7.542 7.652 1.00 92.12 89 ASP A C 1
ATOM 719 O O . ASP A 1 89 ? 13.371 7.609 6.439 1.00 92.12 89 ASP A O 1
ATOM 723 N N . ALA A 1 90 ? 12.606 7.126 8.477 1.00 92.00 90 ALA A N 1
ATOM 724 C CA . ALA A 1 90 ? 11.309 6.623 8.000 1.00 92.00 90 ALA A CA 1
ATOM 725 C C . ALA A 1 90 ? 10.595 7.575 7.022 1.00 92.00 90 ALA A C 1
ATOM 727 O O . ALA A 1 90 ? 9.951 7.129 6.071 1.00 92.00 90 ALA A O 1
ATOM 728 N N . GLN A 1 91 ? 10.732 8.891 7.219 1.00 92.62 91 GLN A N 1
ATOM 729 C CA . GLN A 1 91 ? 10.203 9.887 6.284 1.00 92.62 91 GLN A CA 1
ATOM 730 C C . GLN A 1 91 ? 10.873 9.787 4.910 1.00 92.62 91 GLN A C 1
ATOM 732 O O . GLN A 1 91 ? 10.182 9.755 3.894 1.00 92.62 91 GLN A O 1
ATOM 737 N N . GLN A 1 92 ? 12.202 9.688 4.869 1.00 94.50 92 GLN A N 1
ATOM 738 C CA . GLN A 1 92 ? 12.946 9.531 3.623 1.00 94.50 92 GLN A CA 1
ATOM 739 C C . GLN A 1 92 ? 12.642 8.183 2.964 1.00 94.50 92 GLN A C 1
ATOM 741 O O . GLN A 1 92 ? 12.515 8.118 1.744 1.00 94.50 92 GLN A O 1
ATOM 746 N N . MET A 1 93 ? 12.453 7.116 3.745 1.00 95.31 93 MET A N 1
ATOM 747 C CA . MET A 1 93 ? 12.023 5.818 3.220 1.00 95.31 93 MET A CA 1
ATOM 748 C C . MET A 1 93 ? 10.659 5.911 2.532 1.00 95.31 93 MET A C 1
ATOM 750 O O . MET A 1 93 ? 10.497 5.384 1.433 1.00 95.31 93 MET A O 1
ATOM 754 N N . ALA A 1 94 ? 9.698 6.615 3.139 1.00 94.25 94 ALA A N 1
ATOM 755 C CA . ALA A 1 94 ? 8.383 6.846 2.549 1.00 94.25 94 ALA A CA 1
ATOM 756 C C . ALA A 1 94 ? 8.477 7.648 1.239 1.00 94.25 94 ALA A C 1
ATOM 758 O O . ALA A 1 94 ? 7.865 7.258 0.246 1.00 94.25 94 ALA A O 1
ATOM 759 N N . ILE A 1 95 ? 9.296 8.709 1.203 1.00 94.56 95 ILE A N 1
ATOM 760 C CA . ILE A 1 95 ? 9.570 9.493 -0.016 1.00 94.56 95 ILE A CA 1
ATOM 761 C C . ILE A 1 95 ? 10.186 8.604 -1.098 1.00 94.56 95 ILE A C 1
ATOM 763 O O . ILE A 1 95 ? 9.722 8.588 -2.237 1.00 94.56 95 ILE A O 1
ATOM 767 N N . ASN A 1 96 ? 11.209 7.826 -0.745 1.00 95.88 96 ASN A N 1
ATOM 768 C CA . ASN A 1 96 ? 11.892 6.932 -1.673 1.00 95.88 96 ASN A CA 1
ATOM 769 C C . ASN A 1 96 ? 10.946 5.856 -2.210 1.00 95.88 96 ASN A C 1
ATOM 771 O O . ASN A 1 96 ? 11.024 5.517 -3.387 1.00 95.88 96 ASN A O 1
ATOM 775 N N . PHE A 1 97 ? 10.037 5.337 -1.384 1.00 96.00 97 PHE A N 1
ATOM 776 C CA . PHE A 1 97 ? 9.032 4.381 -1.834 1.00 96.00 97 PHE A CA 1
ATOM 777 C C . PHE A 1 97 ? 8.038 5.031 -2.794 1.00 96.00 97 PHE A C 1
ATOM 779 O O . PHE A 1 97 ? 7.761 4.462 -3.847 1.00 96.00 97 PHE A O 1
ATOM 786 N N . SER A 1 98 ? 7.563 6.240 -2.481 1.00 94.25 98 SER A N 1
ATOM 787 C CA . SER A 1 98 ? 6.721 7.051 -3.372 1.00 94.25 98 SER A CA 1
ATOM 788 C C . SER A 1 98 ? 7.362 7.233 -4.744 1.00 94.25 98 SER A C 1
ATOM 790 O O . SER A 1 98 ? 6.720 7.011 -5.762 1.00 94.25 98 SER A O 1
ATOM 792 N N . ASN A 1 99 ? 8.660 7.538 -4.753 1.00 94.31 99 ASN A N 1
ATOM 793 C CA . ASN A 1 99 ? 9.431 7.858 -5.951 1.00 94.31 99 ASN A CA 1
ATOM 794 C C . ASN A 1 99 ? 10.096 6.641 -6.614 1.00 94.31 99 ASN A C 1
ATOM 796 O O . ASN A 1 99 ? 10.977 6.818 -7.448 1.00 94.31 99 ASN A O 1
ATOM 800 N N . ASN A 1 100 ? 9.716 5.413 -6.252 1.00 94.75 100 ASN A N 1
ATOM 801 C CA . ASN A 1 100 ? 10.240 4.182 -6.856 1.00 94.75 100 ASN A CA 1
ATOM 802 C C . ASN A 1 100 ? 11.742 3.893 -6.670 1.00 94.75 100 ASN A C 1
ATOM 804 O O . ASN A 1 100 ? 12.335 3.130 -7.434 1.00 94.75 100 ASN A O 1
ATOM 808 N N . ASN A 1 101 ? 12.333 4.431 -5.602 1.00 94.88 101 ASN A N 1
ATOM 809 C CA . ASN A 1 101 ? 13.771 4.376 -5.322 1.00 94.88 101 ASN A CA 1
ATOM 810 C C . ASN A 1 101 ? 14.133 3.620 -4.030 1.00 94.88 101 ASN A C 1
ATOM 812 O O . ASN A 1 101 ? 15.315 3.499 -3.700 1.00 94.88 101 ASN A O 1
ATOM 816 N N . LEU A 1 102 ? 13.153 3.133 -3.258 1.00 95.50 102 LEU A N 1
ATOM 817 C CA . LEU A 1 102 ? 13.433 2.485 -1.974 1.00 95.50 102 LEU A CA 1
ATOM 818 C C . LEU A 1 102 ? 14.144 1.136 -2.166 1.00 95.50 102 LEU A C 1
ATOM 820 O O . LEU A 1 102 ? 13.569 0.179 -2.690 1.00 95.50 102 LEU A O 1
ATOM 824 N N . ASN A 1 103 ? 15.379 1.060 -1.659 1.00 95.31 103 ASN A N 1
ATOM 825 C CA . ASN A 1 103 ? 16.307 -0.063 -1.840 1.00 95.31 103 ASN A CA 1
ATOM 826 C C . ASN A 1 103 ? 16.677 -0.330 -3.312 1.00 95.31 103 ASN A C 1
ATOM 828 O O . ASN A 1 103 ? 17.021 -1.453 -3.683 1.00 95.31 103 ASN A O 1
ATOM 832 N N . GLY A 1 104 ? 16.629 0.712 -4.147 1.00 94.00 104 GLY A N 1
ATOM 833 C CA . GLY A 1 104 ? 16.924 0.633 -5.575 1.00 94.00 104 GLY A CA 1
ATOM 834 C C . GLY A 1 104 ? 15.724 0.196 -6.413 1.00 94.00 104 GLY A C 1
ATOM 835 O O . GLY A 1 104 ? 14.573 0.278 -5.978 1.00 94.00 104 GLY A O 1
ATOM 836 N N . HIS A 1 105 ? 16.008 -0.257 -7.634 1.00 94.56 105 HIS A N 1
ATOM 837 C CA . HIS A 1 105 ? 14.992 -0.673 -8.598 1.00 94.56 105 HIS A CA 1
ATOM 838 C C . HIS A 1 105 ? 14.830 -2.194 -8.662 1.00 94.56 105 HIS A C 1
ATOM 840 O O . HIS A 1 105 ? 15.726 -2.954 -8.282 1.00 94.56 105 HIS A O 1
ATOM 846 N N . THR A 1 106 ? 13.672 -2.632 -9.148 1.00 93.31 106 THR A N 1
ATOM 847 C CA . THR A 1 106 ? 13.371 -4.045 -9.380 1.00 93.31 106 THR A CA 1
ATOM 848 C C . THR A 1 106 ? 14.408 -4.717 -10.284 1.00 93.31 106 THR A C 1
ATOM 850 O O . THR A 1 106 ? 14.889 -4.154 -11.264 1.00 93.31 106 THR A O 1
ATOM 853 N N . THR A 1 107 ? 14.750 -5.959 -9.944 1.00 93.19 107 THR A N 1
ATOM 854 C CA . THR A 1 107 ? 15.694 -6.808 -10.688 1.00 93.19 107 THR A CA 1
ATOM 855 C C . THR A 1 107 ? 14.976 -7.830 -11.576 1.00 93.19 107 THR A C 1
ATOM 857 O O . THR A 1 107 ? 15.591 -8.774 -12.085 1.00 93.19 107 THR A O 1
ATOM 860 N N . PHE A 1 108 ? 13.654 -7.706 -11.721 1.00 93.44 108 PHE A N 1
ATOM 861 C CA . PHE A 1 108 ? 12.848 -8.593 -12.561 1.00 93.44 108 PHE A CA 1
ATOM 862 C C . PHE A 1 108 ? 12.827 -8.157 -14.027 1.00 93.44 108 PHE A C 1
ATOM 864 O O . PHE A 1 108 ? 12.677 -9.012 -14.895 1.00 93.44 108 PHE A O 1
ATOM 871 N N . LYS A 1 109 ? 13.024 -6.864 -14.307 1.00 91.38 109 LYS A N 1
ATOM 872 C CA . LYS A 1 109 ? 13.116 -6.321 -15.666 1.00 91.38 109 LYS A CA 1
ATOM 873 C C . LYS A 1 109 ? 14.131 -5.183 -15.696 1.00 91.38 109 LYS A C 1
ATOM 875 O O . LYS A 1 109 ? 13.973 -4.182 -15.002 1.00 91.38 109 LYS A O 1
ATOM 880 N N . GLU A 1 110 ? 15.201 -5.367 -16.459 1.00 88.88 110 GLU A N 1
ATOM 881 C CA . GLU A 1 110 ? 16.288 -4.392 -16.554 1.00 88.88 110 GLU A CA 1
ATOM 882 C C . GLU 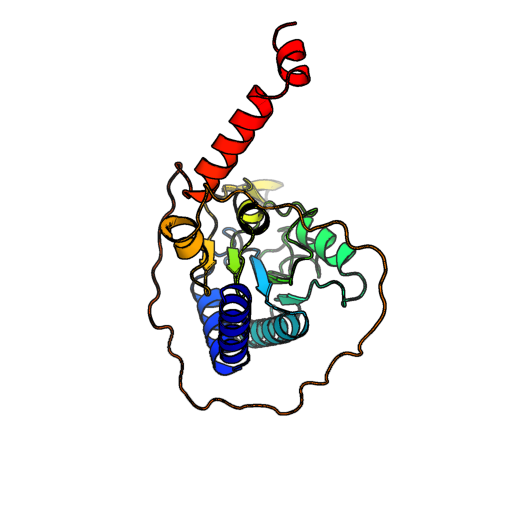A 1 110 ? 15.796 -3.089 -17.199 1.00 88.88 110 GLU A C 1
ATOM 884 O O . GLU A 1 110 ? 15.058 -3.117 -18.180 1.00 88.88 110 GLU A O 1
ATOM 889 N N . GLY A 1 111 ? 16.170 -1.942 -16.625 1.00 88.19 111 GLY A N 1
ATOM 890 C CA . GLY A 1 111 ? 15.738 -0.618 -17.095 1.00 88.19 111 GLY A CA 1
ATOM 891 C C . GLY A 1 111 ? 14.325 -0.201 -16.668 1.00 88.19 111 GLY A C 1
ATOM 892 O O . GLY A 1 111 ? 13.902 0.910 -16.977 1.00 88.19 111 GLY A O 1
ATOM 893 N N . TYR A 1 112 ? 13.582 -1.048 -15.946 1.00 92.62 112 TYR A N 1
ATOM 894 C CA . TYR A 1 112 ? 12.274 -0.680 -15.408 1.00 92.62 112 TYR A CA 1
ATOM 895 C C . TYR A 1 112 ? 12.410 -0.027 -14.025 1.00 92.62 112 TYR A C 1
ATOM 897 O O . TYR A 1 112 ? 12.821 -0.654 -13.047 1.00 92.62 112 TYR A O 1
ATOM 905 N N . HIS A 1 113 ? 12.048 1.254 -13.938 1.00 91.31 113 HIS A N 1
ATOM 906 C CA . HIS A 1 113 ? 12.188 2.065 -12.728 1.00 91.31 113 HIS A CA 1
ATOM 907 C C . HIS A 1 113 ? 10.984 1.918 -11.789 1.00 91.31 113 HIS A C 1
ATOM 909 O O . HIS A 1 113 ? 10.179 2.832 -11.624 1.00 91.31 113 HIS A O 1
ATOM 915 N N . SER A 1 114 ? 10.883 0.760 -11.139 1.00 93.62 114 SER A N 1
ATOM 916 C CA . SER A 1 114 ? 9.960 0.528 -10.022 1.00 93.62 114 SER A CA 1
ATOM 917 C C . SER A 1 114 ? 10.735 0.143 -8.765 1.00 93.62 114 SER A C 1
ATOM 919 O O . SER A 1 114 ? 11.787 -0.489 -8.865 1.00 93.62 114 SER A O 1
ATOM 921 N N . SER A 1 115 ? 10.233 0.518 -7.585 1.00 95.06 115 SER A N 1
ATOM 922 C CA . SER A 1 115 ? 10.885 0.225 -6.299 1.00 95.06 115 SER A CA 1
ATOM 923 C C . SER A 1 115 ? 11.173 -1.270 -6.146 1.00 95.06 115 SER A C 1
ATOM 925 O O . SER A 1 115 ? 10.278 -2.100 -6.345 1.00 95.06 115 SER A O 1
ATOM 927 N N . LYS A 1 116 ? 12.399 -1.613 -5.729 1.00 95.88 116 LYS A N 1
ATOM 928 C CA . LYS A 1 116 ? 12.757 -2.986 -5.344 1.00 95.88 116 LYS A CA 1
ATOM 929 C C . LYS A 1 116 ? 11.934 -3.440 -4.143 1.00 95.88 116 LYS A C 1
ATOM 931 O O . LYS A 1 116 ? 11.421 -4.554 -4.125 1.00 95.88 116 LYS A O 1
ATOM 936 N N . THR A 1 117 ? 11.754 -2.548 -3.170 1.00 97.31 117 THR A N 1
ATOM 937 C CA . THR A 1 117 ? 10.819 -2.784 -2.067 1.00 97.31 117 THR A CA 1
ATOM 938 C C . THR A 1 117 ? 9.405 -2.824 -2.616 1.00 97.31 117 THR A C 1
ATOM 940 O O . THR A 1 117 ? 8.962 -1.851 -3.229 1.00 97.31 117 THR A O 1
ATOM 943 N N . ARG A 1 118 ? 8.688 -3.927 -2.389 1.00 97.50 118 ARG A N 1
ATOM 944 C CA . ARG A 1 118 ? 7.314 -4.116 -2.879 1.00 97.50 118 ARG A CA 1
ATOM 945 C C . ARG A 1 118 ? 6.273 -3.834 -1.812 1.00 97.50 118 ARG A C 1
ATOM 947 O O . ARG A 1 118 ? 5.156 -3.458 -2.153 1.00 97.50 118 ARG A O 1
ATOM 954 N N . VAL A 1 119 ? 6.627 -3.971 -0.536 1.00 98.00 119 VAL A N 1
ATOM 955 C CA . VAL A 1 119 ? 5.688 -3.786 0.573 1.00 98.00 119 VAL A CA 1
ATOM 956 C C . VAL A 1 119 ? 6.234 -2.802 1.603 1.00 98.00 119 VAL A C 1
ATOM 958 O O . VAL A 1 119 ? 7.245 -3.067 2.246 1.00 98.00 119 VAL A O 1
ATOM 961 N N . CYS A 1 120 ? 5.529 -1.697 1.829 1.00 97.25 120 CYS A N 1
ATOM 962 C CA . CYS A 1 120 ? 5.755 -0.854 3.001 1.00 97.25 120 CYS A CA 1
ATOM 963 C C . CYS A 1 120 ? 4.790 -1.246 4.118 1.00 97.25 120 CYS A C 1
ATOM 965 O O . CYS A 1 120 ? 3.572 -1.224 3.946 1.00 97.25 120 CYS A O 1
ATOM 967 N N . VAL A 1 121 ? 5.334 -1.590 5.281 1.00 97.25 121 VAL A N 1
ATOM 968 C CA . VAL A 1 121 ? 4.558 -1.953 6.466 1.00 97.25 121 VAL A CA 1
ATOM 969 C C . VAL A 1 121 ? 4.589 -0.778 7.436 1.00 97.25 121 VAL A C 1
ATOM 971 O O . VAL A 1 121 ? 5.646 -0.392 7.931 1.00 97.25 121 VAL A O 1
ATOM 974 N N . THR A 1 122 ? 3.435 -0.178 7.705 1.00 95.25 122 THR A N 1
ATOM 975 C CA . THR A 1 122 ? 3.311 1.031 8.526 1.00 95.25 122 THR A CA 1
ATOM 976 C C . THR A 1 122 ? 2.203 0.886 9.564 1.00 95.25 122 THR A C 1
ATOM 978 O O . THR A 1 122 ? 1.399 -0.035 9.517 1.00 95.25 122 THR A O 1
ATOM 981 N N . VAL A 1 123 ? 2.147 1.812 10.518 1.00 91.19 123 VAL A N 1
ATOM 982 C CA . VAL A 1 123 ? 1.012 1.950 11.450 1.00 91.19 123 VAL A CA 1
ATOM 983 C C . VAL A 1 123 ? 0.101 3.086 11.006 1.00 91.19 123 VAL A C 1
ATOM 985 O O . VAL A 1 123 ? -1.117 2.928 10.957 1.00 91.19 123 VAL A O 1
ATOM 988 N N . GLY A 1 124 ? 0.716 4.226 10.688 1.00 84.62 124 GLY A N 1
ATOM 989 C CA . GLY A 1 124 ? 0.024 5.460 10.336 1.00 84.62 124 GLY A CA 1
ATOM 990 C C . GLY A 1 124 ? 0.890 6.486 9.600 1.00 84.62 124 GLY A C 1
ATOM 991 O O . GLY A 1 124 ? 0.386 7.539 9.255 1.00 84.62 124 GLY A O 1
ATOM 992 N N . MET A 1 125 ? 2.180 6.227 9.336 1.00 85.19 125 MET A N 1
ATOM 993 C CA . MET A 1 125 ? 3.022 7.245 8.681 1.00 85.19 125 MET A CA 1
ATOM 994 C C . MET A 1 125 ? 2.647 7.457 7.218 1.00 85.19 125 MET A C 1
ATOM 996 O O . MET A 1 125 ? 2.771 8.564 6.714 1.00 85.19 125 MET A O 1
ATOM 1000 N N . MET A 1 126 ? 2.176 6.412 6.537 1.00 86.12 126 MET A N 1
ATOM 1001 C CA . MET A 1 126 ? 1.817 6.493 5.117 1.00 86.12 126 MET A CA 1
ATOM 1002 C C . MET A 1 126 ? 0.312 6.695 4.888 1.00 86.12 126 MET A C 1
ATOM 1004 O O . MET A 1 126 ? -0.180 6.497 3.777 1.00 86.12 126 MET A O 1
ATOM 1008 N N . THR A 1 127 ? -0.440 7.095 5.922 1.00 81.00 127 THR A N 1
ATOM 1009 C CA . THR A 1 127 ? -1.861 7.452 5.771 1.00 81.00 127 THR A CA 1
ATOM 1010 C C . THR A 1 127 ? -2.023 8.778 5.053 1.00 81.00 127 THR A C 1
ATOM 1012 O O . THR A 1 127 ? -2.939 8.897 4.250 1.00 81.00 127 THR A O 1
ATOM 1015 N N . THR A 1 128 ? -1.120 9.743 5.262 1.00 76.56 128 THR A N 1
ATOM 1016 C CA . THR A 1 128 ? -1.143 11.103 4.689 1.00 76.56 128 THR A CA 1
ATOM 1017 C C . THR A 1 128 ? 0.247 11.580 4.284 1.00 76.56 128 THR A C 1
ATOM 1019 O O . THR A 1 128 ? 1.223 11.248 4.943 1.00 76.56 128 THR A O 1
ATOM 1022 N N . GLY A 1 129 ? 0.331 12.407 3.237 1.00 73.81 129 GLY A N 1
ATOM 1023 C CA . GLY A 1 129 ? 1.542 13.180 2.920 1.00 73.81 129 GLY A CA 1
ATOM 1024 C C . GLY A 1 129 ? 2.525 12.547 1.931 1.00 73.81 129 GLY A C 1
ATOM 1025 O O . GLY A 1 129 ? 3.473 13.217 1.539 1.00 73.81 129 GLY A O 1
ATOM 1026 N N . TYR A 1 130 ? 2.283 11.314 1.479 1.00 83.25 130 TYR A N 1
ATOM 1027 C CA . TYR A 1 130 ? 3.096 10.650 0.453 1.00 83.25 130 TYR A CA 1
ATOM 1028 C C . TYR A 1 130 ? 2.209 10.196 -0.705 1.00 83.25 130 TYR A C 1
ATOM 1030 O O . TYR A 1 130 ? 1.177 9.553 -0.483 1.00 83.25 130 TYR A O 1
ATOM 1038 N N . ASP A 1 131 ? 2.591 10.558 -1.929 1.00 82.69 131 ASP A N 1
ATOM 1039 C CA . ASP A 1 131 ? 1.803 10.293 -3.133 1.00 82.69 131 ASP A CA 1
ATOM 1040 C C . ASP A 1 131 ? 2.386 9.109 -3.906 1.00 82.69 131 ASP A C 1
ATOM 1042 O O . ASP A 1 131 ? 3.280 9.245 -4.742 1.00 82.69 131 ASP A O 1
ATOM 1046 N N . CYS A 1 132 ? 1.937 7.910 -3.542 1.00 88.75 132 CYS A N 1
ATOM 1047 C CA . CYS A 1 132 ? 2.303 6.673 -4.223 1.00 88.75 132 CYS A CA 1
ATOM 1048 C C . CYS A 1 132 ? 1.192 6.322 -5.223 1.00 88.75 132 CYS A C 1
ATOM 1050 O O . CYS A 1 132 ? 0.157 5.783 -4.832 1.00 88.75 132 CYS A O 1
ATOM 1052 N N . GLU A 1 133 ? 1.372 6.649 -6.501 1.00 92.56 133 GLU A N 1
ATOM 1053 C CA . GLU A 1 133 ? 0.323 6.461 -7.515 1.00 92.56 133 GLU A CA 1
ATOM 1054 C C . GLU A 1 133 ? 0.184 4.998 -7.975 1.00 92.56 133 GLU A C 1
ATOM 1056 O O . GLU A 1 133 ? -0.914 4.492 -8.233 1.00 92.56 133 GLU A O 1
ATOM 1061 N N . ASP A 1 134 ? 1.305 4.283 -7.994 1.00 94.44 134 ASP A N 1
ATOM 1062 C CA . ASP A 1 134 ? 1.478 2.921 -8.503 1.00 94.44 134 ASP A CA 1
ATOM 1063 C C . ASP A 1 134 ? 1.123 1.813 -7.495 1.00 94.44 134 ASP A C 1
ATOM 1065 O O . ASP A 1 134 ? 1.435 0.638 -7.701 1.00 94.44 134 ASP A O 1
ATOM 1069 N N . ILE A 1 135 ? 0.437 2.162 -6.401 1.00 96.38 135 ILE A N 1
ATOM 1070 C CA . ILE A 1 135 ? -0.037 1.190 -5.412 1.00 96.38 135 ILE A CA 1
ATOM 1071 C C . ILE A 1 135 ? -1.109 0.293 -6.024 1.00 96.38 135 ILE A C 1
ATOM 1073 O O . ILE A 1 135 ? -2.164 0.761 -6.452 1.00 96.38 135 ILE A O 1
ATOM 1077 N N . LEU A 1 136 ? -0.866 -1.015 -5.999 1.00 97.50 136 LEU A N 1
ATOM 1078 C CA . LEU A 1 136 ? -1.792 -2.036 -6.487 1.00 97.50 136 LEU A CA 1
ATOM 1079 C C . LEU A 1 136 ? -2.499 -2.776 -5.355 1.00 97.50 136 LEU A C 1
ATOM 1081 O O . LEU A 1 136 ? -3.589 -3.304 -5.573 1.00 97.50 136 LEU A O 1
ATOM 1085 N N . ASN A 1 137 ? -1.924 -2.799 -4.149 1.00 97.75 137 ASN A N 1
ATOM 1086 C CA . ASN A 1 137 ? -2.538 -3.469 -3.007 1.00 97.75 137 ASN A CA 1
ATOM 1087 C C . ASN A 1 137 ? -2.470 -2.620 -1.736 1.00 97.75 137 ASN A C 1
ATOM 1089 O O . ASN A 1 137 ? -1.432 -2.073 -1.372 1.00 97.75 137 ASN A O 1
ATOM 1093 N N . LEU A 1 138 ? -3.572 -2.574 -1.008 1.00 96.75 138 LEU A N 1
ATOM 1094 C CA . LEU A 1 138 ? -3.649 -2.030 0.338 1.00 96.75 138 LEU A CA 1
ATOM 1095 C C . LEU A 1 138 ? -4.107 -3.134 1.272 1.00 96.75 138 LEU A C 1
ATOM 1097 O O . LEU A 1 138 ? -5.009 -3.887 0.924 1.00 96.75 138 LEU A O 1
ATOM 1101 N N . CYS A 1 139 ? -3.510 -3.234 2.450 1.00 95.94 139 CYS A N 1
ATOM 1102 C CA . CYS A 1 139 ? -3.873 -4.253 3.421 1.00 95.94 139 CYS A CA 1
ATOM 1103 C C . CYS A 1 139 ? -4.124 -3.642 4.791 1.00 95.94 139 CYS A C 1
ATOM 1105 O O . CYS A 1 139 ? -3.260 -2.973 5.354 1.00 95.94 139 CYS A O 1
ATOM 1107 N N . LEU A 1 140 ? -5.294 -3.923 5.348 1.00 93.06 140 LEU A N 1
ATOM 1108 C CA . LEU A 1 140 ? -5.725 -3.457 6.653 1.00 93.06 140 LEU A CA 1
ATOM 1109 C C . LEU A 1 140 ? -5.595 -4.616 7.644 1.00 93.06 140 LEU A C 1
ATOM 1111 O O . LEU A 1 140 ? -6.408 -5.538 7.671 1.00 93.06 140 LEU A O 1
ATOM 1115 N N . MET A 1 141 ? -4.527 -4.576 8.441 1.00 90.81 141 MET A N 1
ATOM 1116 C CA . MET A 1 141 ? -4.244 -5.517 9.532 1.00 90.81 141 MET A CA 1
ATOM 1117 C C . MET A 1 141 ? -4.430 -4.848 10.903 1.00 90.81 141 MET A C 1
ATOM 1119 O O . MET A 1 141 ? -3.746 -5.185 11.874 1.00 90.81 141 MET A O 1
ATOM 1123 N N . ARG A 1 142 ? -5.324 -3.860 10.977 1.00 86.00 142 ARG A N 1
ATOM 1124 C CA . ARG A 1 142 ? -5.718 -3.159 12.200 1.00 86.00 142 ARG A CA 1
ATOM 1125 C C . ARG A 1 142 ? -7.176 -2.747 12.115 1.00 86.00 142 ARG A C 1
ATOM 1127 O O . ARG A 1 142 ? -7.650 -2.467 11.024 1.00 86.00 142 ARG A O 1
ATOM 1134 N N . ALA A 1 143 ? -7.835 -2.602 13.257 1.00 83.19 143 ALA A N 1
ATOM 1135 C CA . ALA A 1 143 ? -9.121 -1.920 13.302 1.00 83.19 143 ALA A CA 1
ATOM 1136 C C . ALA A 1 143 ? -8.958 -0.428 12.948 1.00 83.19 143 ALA A C 1
ATOM 1138 O O . ALA A 1 143 ? -7.961 0.213 13.318 1.00 83.19 143 ALA A O 1
ATOM 1139 N N . ILE A 1 144 ? -9.944 0.109 12.228 1.00 83.50 144 ILE A N 1
ATOM 1140 C CA . ILE A 1 144 ? -10.052 1.523 11.860 1.00 83.50 144 ILE A CA 1
ATOM 1141 C C . ILE A 1 144 ? -11.481 1.958 12.155 1.00 83.50 144 ILE A C 1
ATOM 1143 O O . ILE A 1 144 ? -12.421 1.405 11.596 1.00 83.50 144 ILE A O 1
ATOM 1147 N N . PHE A 1 145 ? -11.622 2.949 13.029 1.00 80.19 145 PHE A N 1
ATOM 1148 C CA . PHE A 1 145 ? -12.925 3.474 13.441 1.00 80.19 145 PHE A CA 1
ATOM 1149 C C . PHE A 1 145 ? -13.198 4.873 12.884 1.00 80.19 145 PHE A C 1
ATOM 1151 O O . PHE A 1 145 ? -14.350 5.274 12.779 1.00 80.19 145 PHE A O 1
ATOM 1158 N N . SER A 1 146 ? -12.148 5.605 12.496 1.00 83.12 146 SER A N 1
ATOM 1159 C CA . SER A 1 146 ? -12.261 6.931 11.886 1.00 83.12 146 SER A CA 1
ATOM 1160 C C . SER A 1 146 ? -12.596 6.804 10.393 1.00 83.12 146 SER A C 1
ATOM 1162 O O . SER A 1 146 ? -11.786 6.239 9.645 1.00 83.12 146 SER A O 1
ATOM 1164 N N . PRO A 1 147 ? -13.741 7.347 9.924 1.00 83.25 147 PRO A N 1
ATOM 1165 C CA . PRO A 1 147 ? -14.063 7.402 8.497 1.00 83.25 147 PRO A CA 1
ATOM 1166 C C . PRO A 1 147 ? -12.982 8.110 7.682 1.00 83.25 147 PRO A C 1
ATOM 1168 O O . PRO A 1 147 ? -12.622 7.669 6.592 1.00 83.25 147 PRO A O 1
ATOM 1171 N N . GLN A 1 148 ? -12.435 9.195 8.235 1.00 84.88 148 GLN A N 1
ATOM 1172 C CA . GLN A 1 148 ? -11.403 9.991 7.588 1.00 84.88 148 GLN A CA 1
ATOM 1173 C C . GLN A 1 148 ? -10.127 9.173 7.366 1.00 84.88 148 GLN A C 1
ATOM 1175 O O . GLN A 1 148 ? -9.592 9.178 6.258 1.00 84.88 148 GLN A O 1
ATOM 1180 N N . ASP A 1 149 ? -9.678 8.419 8.372 1.00 85.94 149 ASP A N 1
ATOM 1181 C CA . ASP A 1 149 ? -8.488 7.571 8.245 1.00 85.94 149 ASP A CA 1
ATOM 1182 C C . ASP A 1 149 ? -8.704 6.478 7.197 1.00 85.94 149 ASP A C 1
ATOM 1184 O O . ASP A 1 149 ? -7.828 6.228 6.368 1.00 85.94 149 ASP A O 1
ATOM 1188 N N . PHE A 1 150 ? -9.885 5.850 7.188 1.00 89.00 150 PHE A N 1
ATOM 1189 C CA . PHE A 1 150 ? -10.213 4.816 6.208 1.00 89.00 150 PHE A CA 1
ATOM 1190 C C . PHE A 1 150 ? -10.215 5.362 4.776 1.00 89.00 150 PHE A C 1
ATOM 1192 O O . PHE A 1 150 ? -9.586 4.771 3.894 1.00 89.00 150 PHE A O 1
ATOM 1199 N N . ILE A 1 151 ? -10.854 6.514 4.541 1.00 88.06 151 ILE A N 1
ATOM 1200 C CA . ILE A 1 151 ? -10.872 7.175 3.227 1.00 88.06 151 ILE A CA 1
ATOM 1201 C C . ILE A 1 151 ? -9.453 7.555 2.797 1.00 88.06 151 ILE A C 1
ATOM 1203 O O . ILE A 1 151 ? -9.082 7.323 1.647 1.00 88.06 151 ILE A O 1
ATOM 1207 N N . GLN A 1 152 ? -8.634 8.091 3.703 1.00 88.56 152 GLN A N 1
ATOM 1208 C CA . GLN A 1 152 ? -7.249 8.461 3.403 1.00 88.56 152 GLN A CA 1
ATOM 1209 C C . GLN A 1 152 ? -6.390 7.245 3.041 1.00 88.56 152 GLN A C 1
ATOM 1211 O O . GLN A 1 152 ? -5.660 7.290 2.048 1.00 88.56 152 GLN A O 1
ATOM 1216 N N . MET A 1 153 ? -6.503 6.149 3.798 1.00 91.19 153 MET A N 1
ATOM 1217 C CA . MET A 1 153 ? -5.802 4.898 3.504 1.00 91.19 153 MET A CA 1
ATOM 1218 C C . MET A 1 153 ? -6.249 4.326 2.159 1.00 91.19 153 MET A C 1
ATOM 1220 O O . MET A 1 153 ? -5.408 4.073 1.299 1.00 91.19 153 MET A O 1
ATOM 1224 N N . LYS A 1 154 ? -7.562 4.189 1.936 1.00 91.19 154 LYS A N 1
ATOM 1225 C CA . LYS A 1 154 ? -8.137 3.694 0.675 1.00 91.19 154 LYS A CA 1
ATOM 1226 C C . LYS A 1 154 ? -7.749 4.573 -0.514 1.00 91.19 154 LYS A C 1
ATOM 1228 O O . LYS A 1 154 ? -7.440 4.055 -1.585 1.00 91.19 154 LYS A O 1
ATOM 1233 N N . GLY A 1 155 ? -7.701 5.889 -0.319 1.00 89.44 155 GLY A N 1
ATOM 1234 C CA . GLY A 1 155 ? -7.323 6.873 -1.333 1.00 89.44 155 GLY A CA 1
ATOM 1235 C C . GLY A 1 155 ? -5.908 6.693 -1.891 1.00 89.44 155 GLY A C 1
ATOM 1236 O O . GLY A 1 155 ? -5.627 7.143 -2.998 1.00 89.44 155 GLY A O 1
ATOM 1237 N N . ARG A 1 156 ? -5.019 5.974 -1.192 1.00 89.50 156 ARG A N 1
ATOM 1238 C CA . ARG A 1 156 ? -3.703 5.581 -1.732 1.00 89.50 156 ARG A CA 1
ATOM 1239 C C . ARG A 1 156 ? -3.834 4.633 -2.927 1.00 89.50 156 ARG A C 1
ATOM 1241 O O . ARG A 1 156 ? -3.020 4.671 -3.838 1.00 89.50 156 ARG A O 1
ATOM 1248 N N . GLY A 1 157 ? -4.876 3.805 -2.951 1.00 90.31 157 GLY A N 1
ATOM 1249 C CA . GLY A 1 157 ? -5.119 2.837 -4.015 1.00 90.31 157 GLY A CA 1
ATOM 1250 C C . GLY A 1 157 ? -5.826 3.424 -5.237 1.00 90.31 157 GLY A C 1
ATOM 1251 O O . GLY A 1 157 ? -5.681 2.885 -6.331 1.00 90.31 157 GLY A O 1
ATOM 1252 N N . THR A 1 158 ? -6.554 4.535 -5.094 1.00 90.62 158 THR A N 1
ATOM 1253 C CA . THR A 1 158 ? -7.432 5.079 -6.149 1.00 90.62 158 THR A CA 1
ATOM 1254 C C . THR A 1 158 ? -6.718 5.963 -7.172 1.00 90.62 158 THR A C 1
ATOM 1256 O O . THR A 1 158 ? -7.320 6.343 -8.177 1.00 90.62 158 THR A O 1
ATOM 1259 N N . ARG A 1 159 ? -5.441 6.294 -6.947 1.00 91.00 159 ARG A N 1
ATOM 1260 C CA . ARG A 1 159 ? -4.625 7.054 -7.900 1.00 91.00 159 ARG A CA 1
ATOM 1261 C C . ARG A 1 159 ? -4.517 6.320 -9.236 1.00 91.00 159 ARG A C 1
ATOM 1263 O O . ARG A 1 159 ? -4.291 5.108 -9.259 1.00 91.00 159 ARG A O 1
ATOM 1270 N N . LYS A 1 160 ? -4.673 7.060 -10.335 1.00 93.44 160 LYS A N 1
ATOM 1271 C CA . LYS A 1 160 ? -4.392 6.557 -11.684 1.00 93.44 160 LYS A CA 1
ATOM 1272 C C . LYS A 1 160 ? -2.884 6.471 -11.865 1.00 93.44 160 LYS A C 1
ATOM 1274 O O . LYS A 1 160 ? -2.166 7.322 -11.358 1.00 93.44 160 LYS A O 1
ATOM 1279 N N . TYR A 1 161 ? -2.434 5.455 -12.581 1.00 95.00 161 TYR A N 1
ATOM 1280 C CA . TYR A 1 161 ? -1.025 5.268 -12.882 1.00 95.00 161 TYR A CA 1
ATOM 1281 C C . TYR A 1 161 ? -0.891 4.445 -14.157 1.00 95.00 161 TYR A C 1
ATOM 1283 O O . TYR A 1 161 ? -1.624 3.470 -14.329 1.00 95.00 161 TYR A O 1
ATOM 1291 N N . ASP A 1 162 ? 0.044 4.822 -15.019 1.00 95.06 162 ASP A N 1
ATOM 1292 C CA . ASP A 1 162 ? 0.359 4.078 -16.232 1.00 95.06 162 ASP A CA 1
ATOM 1293 C C . ASP A 1 162 ? 1.739 3.444 -16.044 1.00 95.06 162 ASP A C 1
ATOM 1295 O O . ASP A 1 162 ? 2.750 4.129 -15.891 1.00 95.06 162 ASP A O 1
ATOM 1299 N N . PHE A 1 163 ? 1.774 2.115 -16.020 1.00 95.38 163 PHE A N 1
ATOM 1300 C CA . PHE A 1 163 ? 3.004 1.343 -15.948 1.00 95.38 163 PHE A CA 1
ATOM 1301 C C . PHE A 1 163 ? 3.678 1.403 -17.312 1.00 95.38 163 PHE A C 1
ATOM 1303 O O . PHE A 1 163 ? 3.215 0.775 -18.264 1.00 95.38 163 PHE A O 1
ATOM 1310 N N . VAL A 1 164 ? 4.752 2.185 -17.406 1.00 93.38 164 VAL A N 1
ATOM 1311 C CA . VAL A 1 164 ? 5.479 2.414 -18.655 1.00 93.38 164 VAL A CA 1
ATOM 1312 C C . VAL A 1 164 ? 6.862 1.785 -18.583 1.00 93.38 164 VAL A C 1
ATOM 1314 O O . VAL A 1 164 ? 7.624 2.019 -17.645 1.00 93.38 164 VAL A O 1
ATOM 1317 N N . TYR A 1 165 ? 7.209 1.044 -19.625 1.00 92.94 165 TYR A N 1
ATOM 1318 C CA . TYR A 1 165 ? 8.557 0.574 -19.884 1.00 92.94 165 TYR A CA 1
ATOM 1319 C C . TYR A 1 165 ? 8.956 0.916 -21.314 1.00 92.94 165 TYR A C 1
ATOM 1321 O O . TYR A 1 165 ? 8.127 0.937 -22.223 1.00 92.94 165 TYR A O 1
ATOM 1329 N N . SER A 1 166 ? 10.223 1.247 -21.522 1.00 90.00 166 SER A N 1
ATOM 1330 C CA . SER A 1 166 ? 10.743 1.514 -22.856 1.00 90.00 166 SER A CA 1
ATOM 1331 C C . SER A 1 166 ? 12.131 0.927 -22.989 1.00 90.00 166 SER A C 1
ATOM 1333 O O . SER A 1 166 ? 13.013 1.236 -22.190 1.00 90.00 166 SER A O 1
ATOM 1335 N N . GLU A 1 167 ? 12.325 0.114 -24.017 1.00 88.62 167 GLU A N 1
ATOM 1336 C CA . GLU A 1 167 ? 13.614 -0.478 -24.351 1.00 88.62 167 GLU A CA 1
ATOM 1337 C C . GLU A 1 167 ? 14.000 -0.148 -25.786 1.00 88.62 167 GLU A C 1
ATOM 1339 O O . GLU A 1 167 ? 13.161 0.145 -26.639 1.00 88.62 167 GLU A O 1
ATOM 1344 N N . ARG A 1 168 ? 15.307 -0.130 -26.040 1.00 86.06 168 ARG A N 1
ATOM 1345 C CA . ARG A 1 168 ? 15.846 0.082 -27.378 1.00 86.06 168 ARG A CA 1
ATOM 1346 C C . ARG A 1 168 ? 16.200 -1.272 -27.971 1.00 86.06 168 ARG A C 1
ATOM 1348 O O . ARG A 1 168 ? 17.007 -1.994 -27.391 1.00 86.06 168 ARG A O 1
ATOM 1355 N N . ASP A 1 169 ? 15.640 -1.575 -29.133 1.00 81.56 169 ASP A N 1
ATOM 1356 C CA . ASP A 1 169 ? 15.978 -2.785 -29.870 1.00 81.56 169 ASP A CA 1
ATOM 1357 C C . ASP A 1 169 ? 17.391 -2.705 -30.489 1.00 81.56 169 ASP A C 1
ATOM 1359 O O . ASP A 1 169 ? 18.068 -1.670 -30.489 1.00 81.56 169 ASP A O 1
ATOM 1363 N N . TYR A 1 170 ? 17.844 -3.820 -31.063 1.00 79.25 170 TYR A N 1
ATOM 1364 C CA . TYR A 1 170 ? 19.148 -3.924 -31.727 1.00 79.25 170 TYR A CA 1
ATOM 1365 C C . TYR A 1 170 ? 19.276 -3.049 -32.992 1.00 79.25 170 TYR A C 1
ATOM 1367 O O . TYR A 1 170 ? 20.386 -2.856 -33.488 1.00 79.25 170 TYR A O 1
ATOM 1375 N N . LEU A 1 171 ? 18.166 -2.511 -33.512 1.00 84.19 171 LEU A N 1
ATOM 1376 C CA . LEU A 1 171 ? 18.103 -1.602 -34.663 1.00 84.19 171 LEU A CA 1
ATOM 1377 C C . LEU A 1 171 ? 18.012 -0.125 -34.242 1.00 84.19 171 LEU A C 1
ATOM 1379 O O . LEU A 1 171 ? 17.987 0.760 -35.097 1.00 84.19 171 LEU A O 1
ATOM 1383 N N . GLY A 1 172 ? 17.990 0.162 -32.938 1.00 80.75 172 GLY A N 1
ATOM 1384 C CA . GLY A 1 172 ? 17.892 1.510 -32.388 1.00 80.75 172 GLY A CA 1
ATOM 1385 C C . GLY A 1 172 ? 16.468 2.065 -32.286 1.00 80.75 172 GLY A C 1
ATOM 1386 O O . GLY A 1 172 ? 16.309 3.230 -31.912 1.00 80.75 172 GLY A O 1
ATOM 1387 N N . LYS A 1 173 ? 15.437 1.271 -32.588 1.00 86.94 173 LYS A N 1
ATOM 1388 C CA . LYS A 1 173 ? 14.029 1.633 -32.406 1.00 86.94 173 LYS A CA 1
ATOM 1389 C C . LYS A 1 173 ? 13.649 1.478 -30.933 1.00 86.94 173 LYS A C 1
ATOM 1391 O O . LYS A 1 173 ? 14.121 0.577 -30.250 1.00 86.94 173 LYS A O 1
ATOM 1396 N N . ILE A 1 174 ? 12.808 2.383 -30.441 1.00 87.00 174 ILE A N 1
ATOM 1397 C CA . ILE A 1 174 ? 12.279 2.315 -29.077 1.00 87.00 174 ILE A CA 1
ATOM 1398 C C . ILE A 1 174 ? 10.969 1.530 -29.115 1.00 87.00 174 ILE A C 1
ATOM 1400 O O . ILE A 1 174 ? 10.022 1.946 -29.789 1.00 87.00 174 ILE A O 1
ATOM 1404 N N . GLU A 1 175 ? 10.921 0.416 -28.397 1.00 87.06 175 GLU A N 1
ATOM 1405 C CA . GLU A 1 175 ? 9.690 -0.303 -28.082 1.00 87.06 175 GLU A CA 1
ATOM 1406 C C . GLU A 1 175 ? 9.170 0.197 -26.734 1.00 87.06 175 GLU A C 1
ATOM 1408 O O . GLU A 1 175 ? 9.944 0.395 -25.795 1.00 87.06 175 GLU A O 1
ATOM 1413 N N . LYS A 1 176 ? 7.867 0.486 -26.661 1.00 90.75 176 LYS A N 1
ATOM 1414 C CA . LYS A 1 176 ? 7.217 1.032 -25.468 1.00 90.75 176 LYS A CA 1
ATOM 1415 C C . LYS A 1 176 ? 6.072 0.118 -25.055 1.00 90.75 176 LYS A C 1
ATOM 1417 O O . LYS A 1 176 ? 5.091 0.010 -25.788 1.00 90.75 176 LYS A O 1
ATOM 1422 N N . ASP A 1 177 ? 6.184 -0.441 -23.858 1.00 90.75 177 ASP A N 1
ATOM 1423 C CA . ASP A 1 177 ? 5.096 -1.129 -23.175 1.00 90.75 177 ASP A CA 1
ATOM 1424 C C . ASP A 1 177 ? 4.397 -0.139 -22.243 1.00 90.75 177 ASP A C 1
ATOM 1426 O O . ASP A 1 177 ? 5.039 0.546 -21.444 1.00 90.75 177 ASP A O 1
ATOM 1430 N N . GLU A 1 178 ? 3.075 -0.049 -22.343 1.00 94.56 178 GLU A N 1
ATOM 1431 C CA . GLU A 1 178 ? 2.257 0.802 -21.485 1.00 94.56 178 GLU A CA 1
ATOM 1432 C C . GLU A 1 178 ? 1.034 0.015 -21.018 1.00 94.56 178 GLU A C 1
ATOM 1434 O O . GLU A 1 178 ? 0.208 -0.409 -21.827 1.00 94.56 178 GLU A O 1
ATOM 1439 N N . VAL A 1 179 ? 0.917 -0.180 -19.705 1.00 96.06 179 VAL A N 1
ATOM 1440 C CA . VAL A 1 179 ? -0.226 -0.849 -19.079 1.00 96.06 179 VAL A CA 1
ATOM 1441 C C . VAL A 1 179 ? -0.871 0.100 -18.084 1.00 96.06 179 VAL A C 1
ATOM 1443 O O . VAL A 1 179 ? -0.239 0.544 -17.130 1.00 96.06 179 VAL A O 1
ATOM 1446 N N . LYS A 1 180 ? -2.152 0.403 -18.279 1.00 96.31 180 LYS A N 1
ATOM 1447 C CA . LYS A 1 180 ? -2.887 1.301 -17.384 1.00 96.31 180 LYS A CA 1
ATOM 1448 C C . LYS A 1 180 ? -3.323 0.572 -16.124 1.00 96.31 180 LYS A C 1
ATOM 1450 O O . LYS A 1 180 ? -3.766 -0.575 -16.172 1.00 96.31 180 LYS A O 1
ATOM 1455 N N . LYS A 1 181 ? -3.257 1.253 -14.984 1.00 95.81 181 LYS A N 1
ATOM 1456 C CA . LYS A 1 181 ? -3.834 0.760 -13.735 1.00 95.81 181 LYS A CA 1
ATOM 1457 C C . LYS A 1 181 ? -5.358 0.810 -13.813 1.00 95.81 181 LYS A C 1
ATOM 1459 O O . LYS A 1 181 ? -5.964 1.874 -13.720 1.00 95.81 181 LYS A O 1
ATOM 1464 N N . GLU A 1 182 ? -5.976 -0.358 -13.937 1.00 93.12 182 GLU A N 1
ATOM 1465 C CA . GLU A 1 182 ? -7.439 -0.483 -13.989 1.00 93.12 182 GLU A CA 1
ATOM 1466 C C . GLU A 1 182 ? -8.082 -0.560 -12.600 1.00 93.12 182 GLU A C 1
ATOM 1468 O O . GLU A 1 182 ? -9.197 -0.085 -12.395 1.00 93.12 182 GLU A O 1
ATOM 1473 N N . ARG A 1 183 ? -7.388 -1.177 -11.635 1.00 93.44 183 ARG A N 1
ATOM 1474 C CA . ARG A 1 183 ? -7.896 -1.425 -10.280 1.00 93.44 183 ARG A CA 1
ATOM 1475 C C . ARG A 1 183 ? -6.768 -1.579 -9.263 1.00 93.44 183 ARG A C 1
ATOM 1477 O O . ARG A 1 183 ? -5.617 -1.808 -9.626 1.00 93.44 183 ARG A O 1
ATOM 1484 N N . PHE A 1 184 ? -7.128 -1.520 -7.986 1.00 95.75 184 PHE A N 1
ATOM 1485 C CA . PHE A 1 184 ? -6.292 -1.943 -6.863 1.00 95.75 184 PHE A CA 1
ATOM 1486 C C . PHE A 1 184 ? -7.078 -2.938 -5.998 1.00 95.75 184 PHE A C 1
ATOM 1488 O O . PHE A 1 184 ? -8.306 -3.003 -6.088 1.00 95.75 184 PHE A O 1
ATOM 1495 N N . LYS A 1 185 ? -6.389 -3.720 -5.164 1.00 96.00 185 LYS A N 1
ATOM 1496 C CA . LYS A 1 185 ? -7.023 -4.591 -4.165 1.00 96.00 185 LYS A CA 1
ATOM 1497 C C . LYS A 1 185 ? -6.910 -3.997 -2.770 1.00 96.00 185 LYS A C 1
ATOM 1499 O O . LYS A 1 185 ? -5.833 -3.566 -2.367 1.00 96.00 185 LYS A O 1
ATOM 1504 N N . LEU A 1 186 ? -8.012 -4.028 -2.026 1.00 94.94 186 LEU A N 1
ATOM 1505 C CA . LEU A 1 186 ? -8.049 -3.728 -0.600 1.00 94.94 186 LEU A CA 1
ATOM 1506 C C . LEU A 1 186 ? -8.276 -5.035 0.165 1.00 94.94 186 LEU A C 1
ATOM 1508 O O . LEU A 1 186 ? -9.335 -5.643 0.061 1.00 94.94 186 LEU A O 1
ATOM 1512 N N . PHE A 1 187 ? -7.270 -5.472 0.911 1.00 94.31 187 PHE A N 1
ATOM 1513 C CA . PHE A 1 187 ? -7.353 -6.605 1.820 1.00 94.31 187 PHE A CA 1
ATOM 1514 C C . PHE A 1 187 ? -7.856 -6.109 3.167 1.00 94.31 187 PHE A C 1
ATOM 1516 O O . PHE A 1 187 ? -7.167 -5.348 3.844 1.00 94.31 187 PHE A O 1
ATOM 1523 N N . ASP A 1 188 ? -9.049 -6.543 3.548 1.00 89.50 188 ASP A N 1
ATOM 1524 C CA . ASP A 1 188 ? -9.668 -6.202 4.821 1.00 89.50 188 ASP A CA 1
ATOM 1525 C C . ASP A 1 188 ? -9.757 -7.447 5.705 1.00 89.50 188 ASP A C 1
ATOM 1527 O O . ASP A 1 188 ? -10.592 -8.322 5.492 1.00 89.50 188 ASP A O 1
ATOM 1531 N N . PHE A 1 189 ? -8.870 -7.536 6.697 1.00 86.25 189 PHE A N 1
ATOM 1532 C CA . PHE A 1 189 ? -8.858 -8.641 7.659 1.00 86.25 189 PHE A CA 1
ATOM 1533 C C . PHE A 1 189 ? -9.622 -8.324 8.953 1.00 86.25 189 PHE A C 1
ATOM 1535 O O . PHE A 1 189 ? -9.664 -9.159 9.855 1.00 86.25 189 PHE A O 1
ATOM 1542 N N . PHE A 1 190 ? -10.213 -7.129 9.055 1.00 78.94 190 PHE A N 1
ATOM 1543 C CA . PHE A 1 190 ? -10.879 -6.623 10.260 1.00 78.94 190 PHE A CA 1
ATOM 1544 C C . PHE A 1 190 ? -12.355 -6.271 10.026 1.00 78.94 190 PHE A C 1
ATOM 1546 O O . PHE A 1 190 ? -12.973 -5.673 10.904 1.00 78.94 190 PHE A O 1
ATOM 1553 N N . ALA A 1 191 ? -12.921 -6.660 8.876 1.00 81.06 191 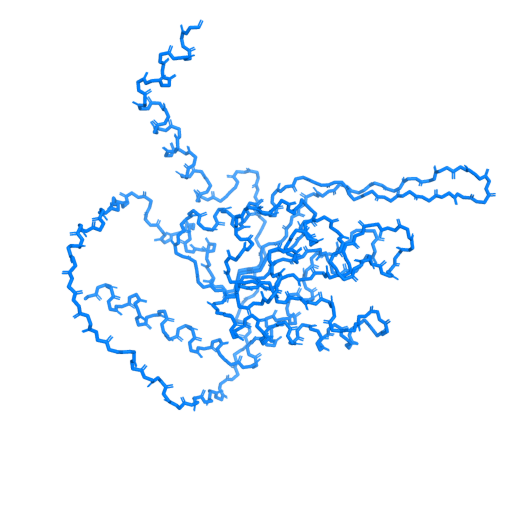ALA A N 1
ATOM 1554 C CA . ALA A 1 191 ? -14.297 -6.350 8.481 1.00 81.06 191 ALA A CA 1
ATOM 1555 C C . ALA A 1 191 ? -14.615 -4.842 8.578 1.00 81.06 191 ALA A C 1
ATOM 1557 O O . ALA A 1 191 ? -15.718 -4.431 8.935 1.00 81.06 191 ALA A O 1
ATOM 1558 N N . ILE A 1 192 ? -13.623 -4.007 8.270 1.00 82.88 192 ILE A N 1
ATOM 1559 C CA . ILE A 1 192 ? -13.714 -2.546 8.262 1.00 82.88 192 ILE A CA 1
ATOM 1560 C C . ILE A 1 192 ? -14.681 -2.087 7.170 1.00 82.88 192 ILE A C 1
ATOM 1562 O O . ILE A 1 192 ? -15.470 -1.169 7.383 1.00 82.88 192 ILE A O 1
ATOM 1566 N N . CYS A 1 193 ? -14.652 -2.744 6.010 1.00 82.31 193 CYS A N 1
ATOM 1567 C CA . CYS A 1 193 ? -15.563 -2.465 4.912 1.00 82.31 193 CYS A CA 1
ATOM 1568 C C . CYS A 1 193 ? -17.018 -2.724 5.327 1.00 82.31 193 CYS A C 1
ATOM 1570 O O . CYS A 1 193 ? -17.861 -1.855 5.135 1.00 82.31 193 CYS A O 1
ATOM 1572 N N . GLU A 1 194 ? -17.298 -3.874 5.951 1.00 81.19 194 GLU A N 1
ATOM 1573 C CA . GLU A 1 194 ? -18.627 -4.204 6.493 1.00 81.19 194 GLU A CA 1
ATOM 1574 C C . GLU A 1 194 ? -19.044 -3.207 7.583 1.00 81.19 194 GLU A C 1
ATOM 1576 O O . GLU A 1 194 ? -20.171 -2.712 7.588 1.00 81.19 194 GLU A O 1
ATOM 1581 N N . TYR A 1 195 ? -18.119 -2.858 8.483 1.00 80.44 195 TYR A N 1
ATOM 1582 C CA . TYR A 1 195 ? -18.367 -1.884 9.540 1.00 80.44 195 TYR A CA 1
ATOM 1583 C C . TYR A 1 195 ? -18.840 -0.537 8.980 1.00 80.44 195 TYR A C 1
ATOM 1585 O O . TYR A 1 195 ? -19.877 -0.036 9.413 1.00 80.44 195 TYR A O 1
ATOM 1593 N N . PHE A 1 196 ? -18.138 0.031 7.998 1.00 83.44 196 PHE A N 1
ATOM 1594 C CA . PHE A 1 196 ? -18.517 1.321 7.417 1.00 83.44 196 PHE A CA 1
ATOM 1595 C C . PHE A 1 196 ? -19.719 1.255 6.469 1.00 83.44 196 PHE A C 1
ATOM 1597 O O . PHE A 1 196 ? -20.394 2.270 6.284 1.00 83.44 196 PHE A O 1
ATOM 1604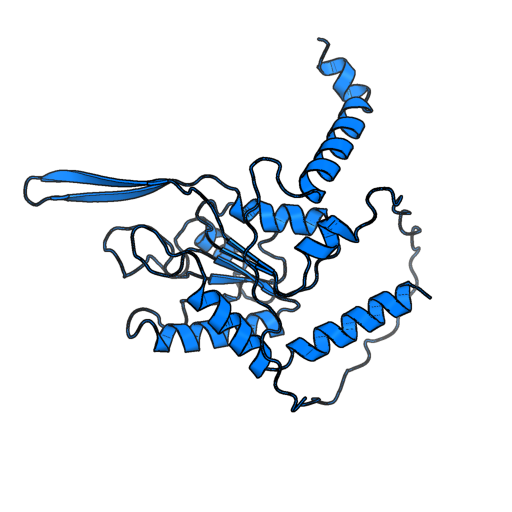 N N . GLU A 1 197 ? -20.013 0.100 5.876 1.00 81.69 197 GLU A N 1
ATOM 1605 C CA . GLU A 1 197 ? -21.174 -0.053 4.996 1.00 81.69 197 GLU A CA 1
ATOM 1606 C C . GLU A 1 197 ? -22.478 -0.214 5.800 1.00 81.69 197 GLU A C 1
ATOM 1608 O O . GLU A 1 197 ? -23.489 0.426 5.486 1.00 81.69 197 GLU A O 1
ATOM 1613 N N . GLU A 1 198 ? -22.455 -1.013 6.872 1.00 78.81 198 GLU A N 1
ATOM 1614 C CA . GLU A 1 198 ? -23.668 -1.454 7.573 1.00 78.81 198 GLU A CA 1
ATOM 1615 C C . GLU A 1 198 ? -23.814 -0.900 8.994 1.00 78.81 198 GLU A C 1
ATOM 1617 O O . GLU A 1 198 ? -24.923 -0.555 9.401 1.00 78.81 198 GLU A O 1
ATOM 1622 N N . LYS A 1 199 ? -22.718 -0.821 9.759 1.00 75.75 199 LYS A N 1
ATOM 1623 C CA . LYS A 1 199 ? -22.762 -0.613 11.220 1.00 75.75 199 LYS A CA 1
ATOM 1624 C C . LYS A 1 199 ? -22.443 0.817 11.653 1.00 75.75 199 LYS A C 1
ATOM 1626 O O . LYS A 1 199 ? -22.824 1.209 12.752 1.00 75.75 199 LYS A O 1
ATOM 1631 N N . PHE A 1 200 ? -21.729 1.584 10.833 1.00 76.38 200 PHE A N 1
ATOM 1632 C CA . PHE A 1 200 ? -21.328 2.947 11.170 1.00 76.38 200 PHE A CA 1
ATOM 1633 C C . PHE A 1 200 ? -22.526 3.906 11.131 1.00 76.38 200 PHE A C 1
ATOM 1635 O O . PHE A 1 200 ? -23.222 4.010 10.116 1.00 76.38 200 PHE A O 1
ATOM 1642 N N . ASN A 1 201 ? -22.750 4.629 12.231 1.00 79.94 201 ASN A N 1
ATOM 1643 C CA . ASN A 1 201 ? -23.801 5.634 12.315 1.00 79.94 201 ASN A CA 1
ATOM 1644 C C . ASN A 1 201 ? -23.310 6.969 11.741 1.00 79.94 201 ASN A C 1
ATOM 1646 O O . ASN A 1 201 ? -22.538 7.691 12.366 1.00 79.94 201 ASN A O 1
ATOM 1650 N N . TYR A 1 202 ? -23.770 7.309 10.539 1.00 78.19 202 TYR A N 1
ATOM 1651 C CA . TYR A 1 202 ? -23.387 8.557 9.880 1.00 78.19 202 TYR A CA 1
ATOM 1652 C C . TYR A 1 202 ? -24.100 9.789 10.441 1.00 78.19 202 TYR A C 1
ATOM 1654 O O . TYR A 1 202 ? -23.633 10.893 10.180 1.00 78.19 202 TYR A O 1
ATOM 1662 N N . ASP A 1 203 ? -25.170 9.632 11.215 1.00 74.75 203 ASP A N 1
ATOM 1663 C CA . ASP A 1 203 ? -25.964 10.754 11.732 1.00 74.75 203 ASP A CA 1
ATOM 1664 C C . ASP A 1 203 ? -25.555 11.147 13.164 1.00 74.75 203 ASP A C 1
ATOM 1666 O O . ASP A 1 203 ? -26.111 12.075 13.748 1.00 74.75 203 ASP A O 1
ATOM 1670 N N . GLU A 1 204 ? -24.566 10.454 13.737 1.00 72.00 204 GLU A N 1
ATOM 1671 C CA . GLU A 1 204 ? -24.044 10.740 15.071 1.00 72.00 204 GLU A CA 1
ATOM 1672 C C . GLU A 1 204 ? -23.297 12.085 15.090 1.00 72.00 204 GLU A C 1
ATOM 1674 O O . GLU A 1 204 ? -22.359 12.319 14.317 1.00 72.00 204 GLU A O 1
ATOM 1679 N N . VAL A 1 205 ? -23.723 12.984 15.980 1.00 64.31 205 VAL A N 1
ATOM 1680 C CA . VAL A 1 205 ? -23.046 14.258 16.239 1.00 64.31 205 VAL A CA 1
ATOM 1681 C C . VAL A 1 205 ? -21.906 13.985 17.212 1.00 64.31 205 VAL A C 1
ATOM 1683 O O . VAL A 1 205 ? -22.141 13.598 18.353 1.00 64.31 205 VAL A O 1
ATOM 1686 N N . ILE A 1 206 ? -20.667 14.172 16.757 1.00 58.69 206 ILE A N 1
ATOM 1687 C CA . ILE A 1 206 ? -19.486 14.020 17.609 1.00 58.69 206 ILE A CA 1
ATOM 1688 C C . ILE A 1 206 ? -19.458 15.209 18.572 1.00 58.69 206 ILE A C 1
ATOM 1690 O O . ILE A 1 206 ? -19.231 16.344 18.148 1.00 58.69 206 ILE A O 1
ATOM 1694 N N . GLU A 1 207 ? -19.692 14.960 19.859 1.00 52.56 207 GLU A N 1
ATOM 1695 C CA . GLU A 1 207 ? -19.467 15.978 20.881 1.00 52.56 207 GLU A CA 1
ATOM 1696 C C . GLU A 1 207 ? -17.973 16.305 20.948 1.00 52.56 207 GLU A C 1
ATOM 1698 O O . GLU A 1 207 ? -17.115 15.416 20.968 1.00 52.56 207 GLU A O 1
ATOM 1703 N N . LEU A 1 208 ? -17.650 17.600 20.944 1.00 46.62 208 LEU A N 1
ATOM 1704 C CA . LEU A 1 208 ? -16.272 18.038 21.119 1.00 46.62 208 LEU A CA 1
ATOM 1705 C C . LEU A 1 208 ? -15.775 17.562 22.490 1.00 46.62 208 LEU A C 1
ATOM 1707 O O . LEU A 1 208 ? -16.514 17.684 23.472 1.00 46.62 208 LEU A O 1
ATOM 1711 N N . PRO A 1 209 ? -14.530 17.060 22.591 1.00 48.72 209 PRO A N 1
ATOM 1712 C CA . PRO A 1 209 ? -13.950 16.765 23.888 1.00 48.72 209 PRO A CA 1
ATOM 1713 C C . PRO A 1 209 ? -14.026 18.024 24.764 1.00 48.72 209 PRO A C 1
ATOM 1715 O O . PRO A 1 209 ? -13.690 19.109 24.274 1.00 48.72 209 PRO A O 1
ATOM 1718 N N . PRO A 1 210 ? -14.452 17.921 26.034 1.00 53.72 210 PRO A N 1
ATOM 1719 C CA . PRO A 1 210 ? -14.424 19.063 26.935 1.00 53.72 210 PRO A CA 1
ATOM 1720 C C . PRO A 1 210 ? -12.988 19.589 27.041 1.00 53.72 210 PRO A C 1
ATOM 1722 O O . PRO A 1 210 ? -12.041 18.804 27.119 1.00 53.72 210 PRO A O 1
ATOM 1725 N N . GLU A 1 211 ? -12.812 20.913 27.034 1.00 41.69 211 GLU A N 1
ATOM 1726 C CA . GLU A 1 211 ? -11.499 21.542 27.197 1.00 41.69 211 GLU A CA 1
ATOM 1727 C C . GLU A 1 211 ? -10.891 21.138 28.550 1.00 41.69 211 GLU A C 1
ATOM 1729 O O . GLU A 1 211 ? -11.220 21.686 29.602 1.00 41.69 211 GLU A O 1
ATOM 1734 N N . THR A 1 212 ? -10.003 20.144 28.555 1.00 45.12 212 THR A N 1
ATOM 1735 C CA . THR A 1 212 ? -9.297 19.741 29.772 1.00 45.12 212 THR A CA 1
ATOM 1736 C C . THR A 1 212 ? -8.254 20.788 30.144 1.00 45.12 212 THR A C 1
ATOM 1738 O O . THR A 1 212 ? -7.187 20.884 29.532 1.00 45.12 212 THR A O 1
ATOM 1741 N N . GLY A 1 213 ? -8.553 21.545 31.201 1.00 41.50 213 GLY A N 1
ATOM 1742 C CA . GLY A 1 213 ? -7.552 22.214 32.022 1.00 41.50 213 GLY A CA 1
ATOM 1743 C C . GLY A 1 213 ? -6.542 21.206 32.582 1.00 41.50 213 GLY A C 1
ATOM 1744 O O . GLY A 1 213 ? -6.866 20.050 32.846 1.00 41.50 213 GLY A O 1
ATOM 1745 N N . LYS A 1 214 ? -5.289 21.649 32.721 1.00 41.94 214 LYS A N 1
ATOM 1746 C CA . LYS A 1 214 ? -4.167 20.863 33.250 1.00 41.94 214 LYS A CA 1
ATOM 1747 C C . LYS A 1 214 ? -4.503 20.238 34.607 1.00 41.94 214 LYS A C 1
ATOM 1749 O O . LYS A 1 214 ? -4.592 20.972 35.583 1.00 41.94 214 LYS A O 1
ATOM 1754 N N . GLU A 1 215 ? -4.496 18.911 34.690 1.00 33.41 215 GLU A N 1
ATOM 1755 C CA . GLU A 1 215 ? -4.216 18.190 35.934 1.00 33.41 215 GLU A CA 1
ATOM 1756 C C . GLU A 1 215 ? -3.359 16.941 35.685 1.00 33.41 215 GLU A C 1
ATOM 1758 O O . GLU A 1 215 ? -3.294 16.377 34.594 1.00 33.41 215 GLU A O 1
ATOM 1763 N N . SER A 1 216 ? -2.590 16.601 36.711 1.00 36.59 216 SER A N 1
ATOM 1764 C CA . SER A 1 216 ? -1.366 15.811 36.696 1.00 36.59 216 SER A CA 1
ATOM 1765 C C . SER A 1 216 ? -1.558 14.337 37.077 1.00 36.59 216 SER A C 1
ATOM 1767 O O . SER A 1 216 ? -2.056 14.058 38.158 1.00 36.59 216 SER A O 1
ATOM 1769 N N . GLY A 1 217 ? -0.986 13.435 36.266 1.00 35.84 217 GLY A N 1
ATOM 1770 C CA . GLY A 1 217 ? -0.213 12.256 36.696 1.00 35.84 217 GLY A CA 1
ATOM 1771 C C . GLY A 1 217 ? -0.939 10.961 37.100 1.00 35.84 217 GLY A C 1
ATOM 1772 O O . GLY A 1 217 ? -1.572 10.913 38.141 1.00 35.84 217 GLY A O 1
ATOM 1773 N N . MET A 1 218 ? -0.648 9.865 36.381 1.00 30.69 218 MET A N 1
ATOM 1774 C CA . MET A 1 218 ? -0.370 8.515 36.922 1.00 30.69 218 MET A CA 1
ATOM 1775 C C . MET A 1 218 ? 0.562 7.753 35.946 1.00 30.69 218 MET A C 1
ATOM 1777 O O . MET A 1 218 ? 0.497 7.998 34.740 1.00 30.69 218 MET A O 1
ATOM 1781 N N . PRO A 1 219 ? 1.461 6.867 36.425 1.00 38.06 219 PRO A N 1
ATOM 1782 C CA . PRO A 1 219 ? 2.432 6.168 35.577 1.00 38.06 219 PRO A CA 1
ATOM 1783 C C . PRO A 1 219 ? 1.788 5.010 34.787 1.00 38.06 219 PRO A C 1
ATOM 1785 O O . PRO A 1 219 ? 0.753 4.486 35.207 1.00 38.06 219 PRO A O 1
ATOM 1788 N N . PRO A 1 220 ? 2.394 4.546 33.676 1.00 35.12 220 PRO A N 1
ATOM 1789 C CA . PRO A 1 220 ? 1.851 3.434 32.907 1.00 35.12 220 PRO A CA 1
ATOM 1790 C C . PRO A 1 220 ? 2.041 2.115 33.662 1.00 35.12 220 PRO A C 1
ATOM 1792 O O . PRO A 1 220 ? 3.148 1.770 34.079 1.00 35.12 220 PRO A O 1
ATOM 1795 N N . THR A 1 221 ? 0.967 1.341 33.800 1.00 31.19 221 THR A N 1
ATOM 1796 C CA . THR A 1 221 ? 1.024 -0.046 34.268 1.00 31.19 221 THR A CA 1
ATOM 1797 C C . THR A 1 221 ? 1.750 -0.910 33.234 1.00 31.19 221 THR A C 1
ATOM 1799 O O . THR A 1 221 ? 1.333 -0.998 32.079 1.00 31.19 221 THR A O 1
ATOM 1802 N N . GLN A 1 222 ? 2.833 -1.569 33.648 1.00 35.12 222 GLN A N 1
ATOM 1803 C CA . GLN A 1 222 ? 3.498 -2.606 32.859 1.00 35.12 222 GLN A CA 1
ATOM 1804 C C . GLN A 1 222 ? 2.550 -3.800 32.662 1.00 35.12 222 GLN A C 1
ATOM 1806 O O . GLN A 1 222 ? 2.130 -4.421 33.637 1.00 35.12 222 GLN A O 1
ATOM 1811 N N . LEU A 1 223 ? 2.238 -4.154 31.410 1.00 31.20 223 LEU A N 1
ATOM 1812 C CA . LEU A 1 223 ? 1.633 -5.450 31.094 1.00 31.20 223 LEU A CA 1
ATOM 1813 C C . LEU A 1 223 ? 2.737 -6.510 31.033 1.00 31.20 223 LEU A C 1
ATOM 1815 O O . LEU A 1 223 ? 3.560 -6.510 30.117 1.00 31.20 223 LEU A O 1
ATOM 1819 N N . SER A 1 224 ? 2.736 -7.421 32.002 1.00 35.09 224 SER A N 1
ATOM 1820 C CA . SER A 1 224 ? 3.538 -8.640 31.996 1.00 35.09 224 SER A CA 1
ATOM 1821 C C . SER A 1 224 ? 2.683 -9.861 31.646 1.00 35.09 224 SER A C 1
ATOM 1823 O O . SER A 1 224 ? 1.490 -9.920 31.938 1.00 35.09 224 SER A O 1
ATOM 1825 N N . THR A 1 225 ? 3.368 -10.850 31.066 1.00 33.66 225 THR A N 1
ATOM 1826 C CA . THR A 1 225 ? 2.988 -12.231 30.709 1.00 33.66 225 THR A CA 1
ATOM 1827 C C . THR A 1 225 ? 2.436 -12.492 29.300 1.00 33.66 225 THR A C 1
ATOM 1829 O O . THR A 1 225 ? 1.324 -12.131 28.926 1.00 33.66 225 THR A O 1
ATOM 1832 N N . GLU A 1 226 ? 3.281 -13.182 28.524 1.00 38.22 226 GLU A N 1
ATOM 1833 C CA . GLU A 1 226 ? 2.976 -13.854 27.264 1.00 38.22 226 GLU A CA 1
ATOM 1834 C C . GLU A 1 226 ? 1.828 -14.855 27.445 1.00 38.22 226 GLU A C 1
ATOM 1836 O O . GLU A 1 226 ? 1.944 -15.832 28.186 1.00 38.22 226 GLU A O 1
ATOM 1841 N N . TYR A 1 227 ? 0.737 -14.655 26.709 1.00 41.09 227 TYR A N 1
ATOM 1842 C CA . TYR A 1 227 ? -0.317 -15.651 26.550 1.00 41.09 227 TYR A CA 1
ATOM 1843 C C . TYR A 1 227 ? -0.176 -16.320 25.178 1.00 41.09 227 TYR A C 1
ATOM 1845 O O . TYR A 1 227 ? -0.340 -15.674 24.142 1.00 41.09 227 TYR A O 1
ATOM 1853 N N . LYS A 1 228 ? 0.127 -17.623 25.156 1.00 31.14 228 LYS A N 1
ATOM 1854 C CA . LYS A 1 228 ? 0.124 -18.440 23.932 1.00 31.14 228 LYS A CA 1
ATOM 1855 C C . LYS A 1 228 ? -1.244 -19.107 23.776 1.00 31.14 228 LYS A C 1
ATOM 1857 O O . LYS A 1 228 ? -1.591 -20.007 24.535 1.00 31.14 228 LYS A O 1
ATOM 1862 N N . SER A 1 229 ? -2.020 -18.665 22.786 1.00 34.47 229 SER A N 1
ATOM 1863 C CA . SER A 1 229 ? -3.256 -19.340 22.372 1.00 34.47 229 SER A CA 1
ATOM 1864 C C . SER A 1 229 ? -2.926 -20.520 21.450 1.00 34.47 229 SER A C 1
ATOM 1866 O O . SER A 1 229 ? -2.244 -20.347 20.444 1.00 34.47 229 SER A O 1
ATOM 1868 N N . PHE A 1 230 ? -3.428 -21.716 21.776 1.00 35.47 230 PHE A N 1
ATOM 1869 C CA . PHE A 1 230 ? -3.203 -22.966 21.027 1.00 35.47 230 PHE A CA 1
ATOM 1870 C C . PHE A 1 230 ? -4.337 -23.317 20.045 1.00 35.47 230 PHE A C 1
ATOM 1872 O O . PHE A 1 230 ? -4.386 -24.431 19.520 1.00 35.47 230 PHE A O 1
ATOM 1879 N N . ARG A 1 231 ? -5.281 -22.402 19.786 1.00 36.50 231 ARG A N 1
ATOM 1880 C CA . ARG A 1 231 ? -6.378 -22.658 18.840 1.00 36.50 231 ARG A CA 1
ATOM 1881 C C . ARG A 1 231 ? -5.935 -22.349 17.410 1.00 36.50 231 ARG A C 1
ATOM 1883 O O . ARG A 1 231 ? -5.476 -21.251 17.119 1.00 36.50 231 ARG A O 1
ATOM 1890 N N . SER A 1 232 ? -6.072 -23.332 16.521 1.00 34.12 232 SER A N 1
ATOM 1891 C CA . SER A 1 232 ? -5.924 -23.122 15.079 1.00 34.12 232 SER A CA 1
ATOM 1892 C C . SER A 1 232 ? -7.018 -22.174 14.602 1.00 34.12 232 SER A C 1
ATOM 1894 O O . SER A 1 232 ? -8.191 -22.496 14.758 1.00 34.12 232 SER A O 1
ATOM 1896 N N . ASP A 1 233 ? -6.621 -21.037 14.038 1.00 45.44 233 ASP A N 1
ATOM 1897 C CA . ASP A 1 233 ? -7.528 -20.036 13.475 1.00 45.44 233 ASP A CA 1
ATOM 1898 C C . ASP A 1 233 ? -7.450 -20.109 11.939 1.00 45.44 233 ASP A C 1
ATOM 1900 O O . ASP A 1 233 ? -6.572 -19.488 11.333 1.00 45.44 233 ASP A O 1
ATOM 1904 N N . PRO A 1 234 ? -8.234 -20.988 11.285 1.00 49.25 234 PRO A N 1
ATOM 1905 C CA . PRO A 1 234 ? -8.365 -20.947 9.836 1.00 49.25 234 PRO A CA 1
ATOM 1906 C C . PRO A 1 234 ? -9.097 -19.661 9.431 1.00 49.25 234 PRO A C 1
ATOM 1908 O O . PRO A 1 234 ? -10.031 -19.243 10.114 1.00 49.25 234 PRO A O 1
ATOM 1911 N N . LEU A 1 235 ? -8.705 -19.056 8.302 1.00 54.00 235 LEU A N 1
ATOM 1912 C CA . LEU A 1 235 ? -9.506 -18.019 7.641 1.00 54.00 235 LEU A CA 1
ATOM 1913 C C . LEU A 1 235 ? -10.929 -18.555 7.471 1.00 54.00 235 LEU A C 1
ATOM 1915 O O . LEU A 1 235 ? -11.146 -19.522 6.742 1.00 54.00 235 LEU A O 1
ATOM 1919 N N . LYS A 1 236 ? -11.872 -17.979 8.218 1.00 51.22 236 LYS A N 1
ATOM 1920 C CA . LYS A 1 236 ? -13.229 -18.519 8.344 1.00 51.22 236 LYS A CA 1
ATOM 1921 C C . LYS A 1 236 ? -14.005 -18.393 7.032 1.00 51.22 236 LYS A C 1
ATOM 1923 O O . LYS A 1 236 ? -14.798 -19.270 6.713 1.00 51.22 236 LYS A O 1
ATOM 1928 N N . GLU A 1 237 ? -13.726 -17.333 6.275 1.00 59.25 237 GLU A N 1
ATOM 1929 C CA . GLU A 1 237 ? -14.331 -17.039 4.982 1.00 59.25 237 GLU A CA 1
ATOM 1930 C C . GLU A 1 237 ? -13.414 -16.075 4.207 1.00 59.25 237 GLU A C 1
ATOM 1932 O O . GLU A 1 237 ? -12.848 -15.155 4.797 1.00 59.25 237 GLU A O 1
ATOM 1937 N N . LEU A 1 238 ? -13.217 -16.309 2.906 1.00 67.56 238 LEU A N 1
ATOM 1938 C CA . LEU A 1 238 ? -12.523 -15.394 1.995 1.00 67.56 238 LEU A CA 1
ATOM 1939 C C . LEU A 1 238 ? -13.516 -15.014 0.898 1.00 67.56 238 LEU A C 1
ATOM 1941 O O . LEU A 1 238 ? -13.798 -15.827 0.019 1.00 67.56 238 LEU A O 1
ATOM 1945 N N . SER A 1 239 ? -14.033 -13.792 0.952 1.00 74.75 239 SER A N 1
ATOM 1946 C CA . SER A 1 239 ? -14.919 -13.230 -0.066 1.00 74.75 239 SER A CA 1
ATOM 1947 C C . SER A 1 239 ? -14.203 -12.105 -0.818 1.00 74.75 239 SER A C 1
ATOM 1949 O O . SER A 1 239 ? -13.499 -11.285 -0.230 1.00 74.75 239 SER A O 1
ATOM 1951 N N . GLU A 1 240 ? -14.338 -12.089 -2.145 1.00 79.75 240 GLU A N 1
ATOM 1952 C CA . GLU A 1 240 ? -13.866 -10.990 -2.991 1.00 79.75 240 GLU A CA 1
ATOM 1953 C C . GLU A 1 240 ? -15.091 -10.218 -3.483 1.00 79.75 240 GLU A C 1
ATOM 1955 O O . GLU A 1 240 ? -15.927 -10.764 -4.204 1.00 79.75 240 GLU A O 1
ATOM 1960 N N . THR A 1 241 ? -15.196 -8.951 -3.085 1.00 80.25 241 THR A N 1
ATOM 1961 C CA . THR A 1 241 ? -16.297 -8.066 -3.479 1.00 80.25 241 THR A CA 1
ATOM 1962 C C . THR A 1 241 ? -15.775 -7.015 -4.445 1.00 80.25 241 THR A C 1
ATOM 1964 O O . THR A 1 241 ? -14.843 -6.273 -4.130 1.00 80.25 241 THR A O 1
ATOM 1967 N N . PHE A 1 242 ? -16.379 -6.931 -5.629 1.00 81.44 242 PHE A N 1
ATOM 1968 C CA . PHE A 1 242 ? -16.076 -5.868 -6.579 1.00 81.44 242 PHE A CA 1
ATOM 1969 C C . PHE A 1 242 ? -16.856 -4.601 -6.213 1.00 81.44 242 PHE A C 1
ATOM 1971 O O . PHE A 1 242 ? -18.085 -4.612 -6.192 1.00 81.44 242 PHE A O 1
ATOM 1978 N N . ILE A 1 243 ? -16.139 -3.509 -5.945 1.00 80.94 243 ILE A N 1
ATOM 1979 C CA . ILE A 1 243 ? -16.739 -2.195 -5.705 1.00 80.94 243 ILE A CA 1
ATOM 1980 C C . ILE A 1 243 ? -16.843 -1.460 -7.042 1.00 80.94 243 ILE A C 1
ATOM 1982 O O . ILE A 1 243 ? -15.832 -1.209 -7.699 1.00 80.94 243 ILE A O 1
ATOM 1986 N N . GLY A 1 244 ? -18.074 -1.149 -7.452 1.00 77.31 244 GLY A N 1
ATOM 1987 C CA . GLY A 1 244 ? -18.356 -0.412 -8.684 1.00 77.31 244 GLY A CA 1
ATOM 1988 C C . GLY A 1 244 ? -18.031 1.082 -8.590 1.00 77.31 244 GLY A C 1
ATOM 1989 O O . GLY A 1 244 ? -17.567 1.581 -7.565 1.00 77.31 244 GLY A O 1
ATOM 1990 N N . PHE A 1 245 ? -18.323 1.817 -9.666 1.00 74.88 245 PHE A N 1
ATOM 1991 C CA . PHE A 1 245 ? -18.044 3.257 -9.766 1.00 74.88 245 PHE A CA 1
ATOM 1992 C C . PHE A 1 245 ? -18.773 4.116 -8.723 1.00 74.88 245 PHE A C 1
ATOM 1994 O O . PHE A 1 245 ? -18.264 5.169 -8.355 1.00 74.88 245 PHE A O 1
ATOM 2001 N N . GLU A 1 246 ? -19.906 3.640 -8.201 1.00 73.19 246 GLU A N 1
ATOM 2002 C CA . GLU A 1 246 ? -20.666 4.283 -7.115 1.00 73.19 246 GLU A CA 1
ATOM 2003 C C . GLU A 1 246 ? -19.910 4.326 -5.773 1.00 73.19 246 GLU A C 1
ATOM 2005 O O . GLU A 1 246 ? -20.339 4.996 -4.830 1.00 73.19 246 GLU A O 1
ATOM 2010 N N . GLY A 1 247 ? -18.798 3.590 -5.662 1.00 78.69 247 GLY A N 1
ATOM 2011 C CA . GLY A 1 247 ? -17.974 3.532 -4.460 1.00 78.69 247 GLY A CA 1
ATOM 2012 C C . GLY A 1 247 ? -18.662 2.852 -3.275 1.00 78.69 247 GLY A C 1
ATOM 2013 O O . GLY A 1 247 ? -19.689 2.179 -3.405 1.00 78.69 247 GLY A O 1
ATOM 2014 N N . MET A 1 248 ? -18.077 3.017 -2.091 1.00 82.69 248 MET A N 1
ATOM 2015 C CA . MET A 1 248 ? -18.636 2.519 -0.830 1.00 82.69 248 MET A CA 1
ATOM 2016 C C . MET A 1 248 ? -19.581 3.562 -0.220 1.00 82.69 248 MET A C 1
ATOM 2018 O O . MET A 1 248 ? -19.479 4.754 -0.520 1.00 82.69 248 MET A O 1
ATOM 2022 N N . ARG A 1 249 ? -20.487 3.159 0.677 1.00 82.31 249 ARG A N 1
ATOM 2023 C CA . ARG A 1 249 ? -21.406 4.099 1.351 1.00 82.31 249 ARG A CA 1
ATOM 2024 C C . ARG A 1 249 ? -20.669 5.202 2.099 1.00 82.31 249 ARG A C 1
ATOM 2026 O O . ARG A 1 249 ? -21.128 6.341 2.083 1.00 82.31 249 ARG A O 1
ATOM 2033 N N . ILE A 1 250 ? -19.520 4.876 2.688 1.00 82.81 250 ILE A N 1
ATOM 2034 C CA . ILE A 1 250 ? -18.662 5.848 3.371 1.00 82.81 250 ILE A CA 1
ATOM 2035 C C . ILE A 1 250 ? -18.199 6.974 2.448 1.00 82.81 250 ILE A C 1
ATOM 2037 O O . ILE A 1 250 ? -18.164 8.123 2.876 1.00 82.81 250 ILE A O 1
ATOM 2041 N N . ASP A 1 251 ? -17.907 6.667 1.181 1.00 81.00 251 ASP A N 1
ATOM 2042 C CA . ASP A 1 251 ? -17.489 7.669 0.204 1.00 81.00 251 ASP A CA 1
ATOM 2043 C C . ASP A 1 251 ? -18.645 8.634 -0.054 1.00 81.00 251 ASP A C 1
ATOM 2045 O O . ASP A 1 251 ? -18.506 9.839 0.144 1.00 81.00 251 ASP A O 1
ATOM 2049 N N . ARG A 1 252 ? -19.818 8.091 -0.404 1.00 83.06 252 ARG A N 1
ATOM 2050 C CA . ARG A 1 252 ? -21.027 8.876 -0.695 1.00 83.06 252 ARG A CA 1
ATOM 2051 C C . ARG A 1 252 ? -21.402 9.787 0.474 1.00 83.06 252 ARG A C 1
ATOM 2053 O O . ARG A 1 252 ? -21.555 10.989 0.293 1.00 83.06 252 ARG A O 1
ATOM 2060 N N . LYS A 1 253 ? -21.456 9.233 1.690 1.00 81.62 253 LYS A N 1
ATOM 2061 C CA . LYS A 1 253 ? -21.825 9.986 2.896 1.00 81.62 253 LYS A CA 1
ATOM 2062 C C . LYS A 1 253 ? -20.812 11.052 3.286 1.00 81.62 253 LYS A C 1
ATOM 2064 O O . LYS A 1 253 ? -21.206 12.102 3.785 1.00 81.62 253 LYS A O 1
ATOM 2069 N N . PHE A 1 254 ? -19.525 10.812 3.062 1.00 76.44 254 PHE A N 1
ATOM 2070 C CA . PHE A 1 254 ? -18.505 11.817 3.332 1.00 76.44 254 PHE A CA 1
ATOM 2071 C C . PHE A 1 254 ? -18.592 12.993 2.348 1.00 76.44 254 PHE A C 1
ATOM 2073 O O . PHE A 1 254 ? -18.508 14.145 2.770 1.00 76.44 254 PHE A O 1
ATOM 2080 N N . PHE A 1 255 ? -18.817 12.721 1.057 1.00 73.88 255 PHE A N 1
ATOM 2081 C CA . PHE A 1 255 ? -18.976 13.772 0.048 1.00 73.88 255 PHE A CA 1
ATOM 2082 C C . PHE A 1 255 ? -20.277 14.566 0.209 1.00 73.88 255 PHE A C 1
ATOM 2084 O O . PHE A 1 255 ? -20.228 15.785 0.083 1.00 73.88 255 PHE A O 1
ATOM 2091 N N . GLU A 1 256 ? -21.397 13.920 0.558 1.00 76.38 256 GLU A N 1
ATOM 2092 C CA . GLU A 1 256 ? -22.664 14.601 0.888 1.00 76.38 256 GLU A CA 1
ATOM 2093 C C . GLU A 1 256 ? -22.460 15.625 2.015 1.00 76.38 256 GLU A C 1
ATOM 2095 O O . GLU A 1 256 ? -22.756 16.807 1.847 1.00 76.38 256 GLU A O 1
ATOM 2100 N N . LYS A 1 257 ? -21.859 15.201 3.136 1.00 70.44 257 LYS A N 1
ATOM 2101 C CA . LYS A 1 257 ? -21.558 16.096 4.264 1.00 70.44 257 LYS A CA 1
ATOM 2102 C C . LYS A 1 257 ? -20.624 17.237 3.870 1.00 70.44 257 LYS A C 1
ATOM 2104 O O . LYS A 1 257 ? -20.817 18.368 4.303 1.00 70.44 257 LYS A O 1
ATOM 2109 N N . PHE A 1 258 ? -19.601 16.953 3.064 1.00 65.50 258 PHE A N 1
ATOM 2110 C CA . PHE A 1 258 ? -18.690 17.987 2.576 1.00 65.50 258 PHE A CA 1
ATOM 2111 C C . PHE A 1 258 ? -19.426 19.021 1.715 1.00 65.50 258 PHE A C 1
ATOM 2113 O O . PHE A 1 258 ? -19.246 20.220 1.908 1.00 65.50 258 PHE A O 1
ATOM 2120 N N . GLU A 1 259 ? -20.283 18.570 0.800 1.00 70.88 259 GLU A N 1
ATOM 2121 C CA . GLU A 1 259 ? -21.086 19.444 -0.053 1.00 70.88 259 GLU A CA 1
ATOM 2122 C C . GLU A 1 259 ? -22.039 20.324 0.766 1.00 70.88 259 GLU A C 1
ATOM 2124 O O . GLU A 1 259 ? -22.132 21.523 0.504 1.00 70.88 259 GLU A O 1
ATOM 2129 N N . GLU A 1 260 ? -22.703 19.766 1.781 1.00 73.75 260 GLU A N 1
ATOM 2130 C CA . GLU A 1 260 ? -23.562 20.519 2.702 1.00 73.75 260 GLU A CA 1
ATOM 2131 C C . GLU A 1 260 ? -22.788 21.596 3.466 1.00 73.75 260 GLU A C 1
ATOM 2133 O O . GLU A 1 260 ? -23.249 22.733 3.542 1.00 73.75 260 GLU A O 1
ATOM 2138 N N . VAL A 1 261 ? -21.594 21.275 3.977 1.00 71.31 261 VAL A N 1
ATOM 2139 C CA . VAL A 1 261 ? -20.728 22.240 4.674 1.00 71.31 261 VAL A CA 1
ATOM 2140 C C . VAL A 1 261 ? -20.294 23.366 3.735 1.00 71.31 261 VAL A C 1
ATOM 2142 O O . VAL A 1 261 ? -20.425 24.537 4.082 1.00 71.31 261 VAL A O 1
ATOM 2145 N N . VAL A 1 262 ? -19.845 23.039 2.520 1.00 70.81 262 VAL A N 1
ATOM 2146 C CA . VAL A 1 262 ? -19.411 24.033 1.523 1.00 70.81 262 VAL A CA 1
ATOM 2147 C C . VAL A 1 262 ? -20.577 24.917 1.070 1.00 70.81 262 VAL A C 1
ATOM 2149 O O . VAL A 1 262 ? -20.417 26.125 0.921 1.00 70.81 262 VAL A O 1
ATOM 2152 N N . LYS A 1 263 ? -21.773 24.344 0.895 1.00 73.19 263 LYS A N 1
ATOM 2153 C CA . LYS A 1 263 ? -23.009 25.096 0.625 1.00 73.19 263 LYS A CA 1
ATOM 2154 C C . LYS A 1 263 ? -23.539 25.838 1.853 1.00 73.19 263 LYS A C 1
ATOM 2156 O O . LYS A 1 263 ? -24.423 26.676 1.703 1.00 73.19 263 LYS A O 1
ATOM 2161 N N . GLY A 1 264 ? -23.080 25.528 3.056 1.00 72.94 264 GLY A N 1
ATOM 2162 C CA . GLY A 1 264 ? -23.439 26.235 4.283 1.00 72.94 264 GLY A CA 1
ATOM 2163 C C . GLY A 1 264 ? -22.609 27.499 4.499 1.00 72.94 264 GLY A C 1
ATOM 2164 O O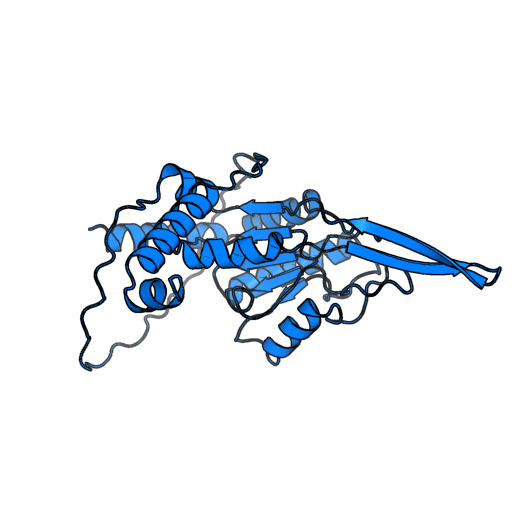 . GLY A 1 264 ? -23.100 28.442 5.112 1.00 72.94 264 GLY A O 1
ATOM 2165 N N . ASP A 1 265 ? -21.391 27.535 3.957 1.00 77.81 265 ASP A N 1
ATOM 2166 C CA . ASP A 1 265 ? -20.427 28.615 4.155 1.00 77.81 265 ASP A CA 1
ATOM 2167 C C . ASP A 1 265 ? -20.766 29.860 3.306 1.00 77.81 265 ASP A C 1
ATOM 2169 O O . ASP A 1 265 ? -20.737 29.832 2.071 1.00 77.81 265 ASP A O 1
ATOM 2173 N N . GLU A 1 266 ? -21.106 30.968 3.975 1.00 73.62 266 GLU A N 1
ATOM 2174 C CA . GLU A 1 266 ? -21.437 32.249 3.334 1.00 73.62 266 GLU A CA 1
ATOM 2175 C C . GLU A 1 266 ? -20.255 32.828 2.538 1.00 73.62 266 GLU A C 1
ATOM 2177 O O . GLU A 1 266 ? -20.460 33.376 1.456 1.00 73.62 266 GLU A O 1
ATOM 2182 N N . TYR A 1 267 ? -19.012 32.616 2.986 1.00 73.25 267 TYR A N 1
ATOM 2183 C CA . TYR A 1 267 ? -17.815 33.095 2.288 1.00 73.25 267 TYR A CA 1
ATOM 2184 C C . TYR A 1 267 ? -17.609 32.389 0.943 1.00 73.25 267 TYR A C 1
ATOM 2186 O O . TYR A 1 267 ? -17.163 32.994 -0.035 1.00 73.25 267 TYR A O 1
ATOM 2194 N N . VAL A 1 268 ? -17.925 31.092 0.881 1.00 66.44 268 VAL A N 1
ATOM 2195 C CA . VAL A 1 268 ? -17.811 30.313 -0.358 1.00 66.44 268 VAL A CA 1
ATOM 2196 C C . VAL A 1 268 ? -18.946 30.651 -1.321 1.00 66.44 268 VAL A C 1
ATOM 2198 O O . VAL A 1 268 ? -18.705 30.742 -2.524 1.00 66.44 268 VAL A O 1
ATOM 2201 N N . LYS A 1 269 ? -20.163 30.895 -0.815 1.00 61.78 269 LYS A N 1
ATOM 2202 C CA . LYS A 1 269 ? -21.283 31.366 -1.644 1.00 61.78 269 LYS A CA 1
ATOM 2203 C C . LYS A 1 269 ? -20.962 32.681 -2.335 1.00 61.78 269 LYS A C 1
ATOM 2205 O O . LYS A 1 269 ? -21.127 32.757 -3.549 1.00 61.78 269 LYS A O 1
ATOM 2210 N N . ASP A 1 270 ? -20.459 33.665 -1.598 1.00 67.56 270 ASP A N 1
ATOM 2211 C CA . ASP A 1 270 ? -20.185 34.994 -2.151 1.00 67.56 270 ASP A CA 1
ATOM 2212 C C . ASP A 1 270 ? -19.156 34.956 -3.292 1.00 67.56 270 ASP A C 1
ATOM 2214 O O . ASP A 1 270 ? -19.274 35.711 -4.250 1.00 67.56 270 ASP A O 1
ATOM 2218 N N . LYS A 1 271 ? -18.202 34.016 -3.263 1.00 66.19 271 LYS A N 1
ATOM 2219 C CA . LYS A 1 271 ? -17.189 33.845 -4.321 1.00 66.19 271 LYS A CA 1
ATOM 2220 C C . LYS A 1 271 ? -17.617 33.018 -5.533 1.00 66.19 271 LYS A C 1
ATOM 2222 O O . LYS A 1 271 ? -16.903 33.015 -6.529 1.00 66.19 271 LYS A O 1
ATOM 2227 N N . ILE A 1 272 ? -18.714 32.267 -5.448 1.00 61.84 272 ILE A N 1
ATOM 2228 C CA . ILE A 1 272 ? -19.235 31.473 -6.577 1.00 61.84 272 ILE A CA 1
ATOM 2229 C C . ILE A 1 272 ? -20.175 32.315 -7.458 1.00 61.84 272 ILE A C 1
ATOM 2231 O O . ILE A 1 272 ? -20.383 31.977 -8.622 1.00 61.84 272 ILE A O 1
ATOM 2235 N N . TYR A 1 273 ? -20.735 33.400 -6.913 1.00 54.06 273 TYR A N 1
ATOM 2236 C CA . TYR A 1 273 ? -21.668 34.294 -7.607 1.00 54.06 273 TYR A CA 1
ATOM 2237 C C . TYR A 1 273 ? -21.047 35.628 -8.084 1.00 54.06 273 TYR A C 1
ATOM 2239 O O . TYR A 1 273 ? -21.789 36.477 -8.580 1.00 54.06 273 TYR A O 1
ATOM 2247 N N . GLU A 1 274 ? -19.721 35.795 -7.986 1.00 44.91 274 GLU A N 1
ATOM 2248 C CA . GLU A 1 274 ? -18.932 36.807 -8.726 1.00 44.91 274 GLU A CA 1
ATOM 2249 C C . GLU A 1 274 ? -18.362 36.225 -10.028 1.00 44.91 274 GLU A C 1
ATOM 2251 O O . GLU A 1 274 ? -18.395 36.945 -11.054 1.00 44.91 274 GLU A O 1
#

pLDDT: mean 79.45, std 19.94, range [27.05, 98.0]

Sequence (274 aa):
GEEEEKTYFQKDFERKFYSEKTNRTLCQTFLEKALKDPLTGEIGKSIIFCVSQNHASKITQMLNELAHKTYEGKYSSDFAVQVTSSIEDAQQMAINFSNNNLNGHTTFKEGYHSSKTRVCVTVGMMTTGYDCEDILNLCLMRAIFSPQDFIQMKGRGTRKYDFVYSERDYLGKIEKDEVKKERFKLFDFFAICEYFEEKFNYDEVIELPPETGKESGMPPTQLSTEYKSFRSDPLKELSETFIGFEGMRIDRKFFEKFEEVVKGDEYVKDKIYE

InterPro domains:
  IPR027417 P-loop containing nucleoside triphosphate hydrolase [G3DSA:3.40.50.300] (1-212)
  IPR027417 P-loop containing nucleoside triphosphate hydrolase [SSF52540] (35-160)

Organism: NCBI:txid412755